Protein AF-A0A1Q3BP60-F1 (afdb_monomer_lite)

Secondary structure (DSSP, 8-state):
----S-B--S--B-SSTT-B--SHHHHHHHHHHHHHHHHHHHHHHHHHHHHHHHHTTS---S----------TTTHHHHHHHHHHHHHHHHHHHHHHHHHHHHHHHHHTT-BHHHHHHHHHHHHHHHHHHT---HHHHHHHHHH-TTHHHHHHHHHHHHHHHHHHHHHHHHHHHHHHHHHHHHT--HHHHHHHHHHHHHHHHHHHTT-SS-TTS-----GGG--

pLDDT: mean 71.27, std 16.87, range [30.36, 92.94]

Organism: Cephalotus follicularis (NCBI:txid3775)

Foldseek 3Di:
DDDLAADADQFADAPDVVQTRPDPVSSVVVLVVLLQLLLVLLQLLLVVVVVVCVVVVVDDDDDDDDDDDPDDPPCVVVVVVVVVVVVVVVVVSVVVSVVSLVSLLSQLSSSHPSSLVSNLNSNLVSQLPSVPPCPVVLVVLCVPPPDPVSVVVVVVVVVVSNVVSVVVSVVLSVLSVLVSQCVVPPPVSVVCSVVVVVVVCCVVVVVDPPPPPPDPPPPVRSND

InterPro domains:
  IPR007274 Ctr copper transporter [PF04145] (4-130)
  IPR007274 Ctr copper transporter [PF04145] (153-204)
  IPR007274 Ctr copper transporter [PTHR12483] (1-136)

Structure (mmCIF, N/CA/C/O backbone):
data_AF-A0A1Q3BP60-F1
#
_entry.id   AF-A0A1Q3BP60-F1
#
loop_
_atom_site.group_PDB
_atom_site.id
_atom_site.type_symbol
_atom_site.label_atom_id
_atom_site.label_alt_id
_atom_site.label_comp_id
_atom_site.label_asym_id
_atom_site.label_entity_id
_atom_site.label_seq_id
_atom_site.pdbx_PDB_ins_code
_atom_site.Cartn_x
_atom_site.Cartn_y
_atom_site.Cartn_z
_atom_site.occupancy
_atom_site.B_iso_or_equiv
_atom_site.auth_seq_id
_atom_site.auth_comp_id
_atom_site.auth_asym_id
_atom_site.auth_atom_id
_atom_site.pdbx_PDB_model_num
ATOM 1 N N . MET A 1 1 ? 13.296 -3.563 -24.146 1.00 42.72 1 MET A N 1
ATOM 2 C CA . MET A 1 1 ? 11.979 -4.222 -24.000 1.00 42.72 1 MET A CA 1
ATOM 3 C C . MET A 1 1 ? 11.607 -4.169 -22.529 1.00 42.72 1 MET A C 1
ATOM 5 O O . MET A 1 1 ? 12.441 -4.544 -21.715 1.00 42.72 1 MET A O 1
ATOM 9 N N . MET A 1 2 ? 10.444 -3.611 -22.179 1.00 55.00 2 MET A N 1
ATOM 10 C CA . MET A 1 2 ? 10.018 -3.504 -20.778 1.00 55.00 2 MET A CA 1
ATOM 11 C C . MET A 1 2 ? 9.568 -4.885 -20.301 1.00 55.00 2 MET A C 1
ATOM 13 O O . MET A 1 2 ? 8.580 -5.422 -20.794 1.00 55.00 2 MET A O 1
ATOM 17 N N . HIS A 1 3 ? 10.332 -5.490 -19.399 1.00 57.03 3 HIS A N 1
ATOM 18 C CA . HIS A 1 3 ? 9.977 -6.764 -18.792 1.00 57.03 3 HIS A CA 1
ATOM 19 C C . HIS A 1 3 ? 8.890 -6.496 -17.740 1.00 57.03 3 HIS A C 1
ATOM 21 O O . HIS A 1 3 ? 9.192 -5.985 -16.667 1.00 57.03 3 HIS A O 1
ATOM 27 N N . MET A 1 4 ? 7.622 -6.776 -18.060 1.00 73.44 4 MET A N 1
ATOM 28 C CA . MET A 1 4 ? 6.476 -6.588 -17.150 1.00 73.44 4 MET A CA 1
ATOM 29 C C . MET A 1 4 ? 6.318 -7.762 -16.177 1.00 73.44 4 MET A C 1
ATOM 31 O O . MET A 1 4 ? 5.227 -8.290 -15.974 1.00 73.44 4 MET A O 1
ATOM 35 N N . THR A 1 5 ? 7.426 -8.225 -15.607 1.00 80.38 5 THR A N 1
ATOM 36 C CA . THR A 1 5 ? 7.395 -9.239 -14.554 1.00 80.38 5 THR A CA 1
ATOM 37 C C . THR A 1 5 ? 8.105 -8.706 -13.332 1.00 80.38 5 THR A C 1
ATOM 39 O O . THR A 1 5 ? 8.992 -7.854 -13.431 1.00 80.38 5 THR A O 1
ATOM 42 N N . PHE A 1 6 ? 7.770 -9.285 -12.184 1.00 82.69 6 PHE A N 1
ATOM 43 C CA . PHE A 1 6 ? 8.528 -9.034 -10.976 1.00 82.69 6 PHE A CA 1
ATOM 44 C C . PHE A 1 6 ? 10.008 -9.323 -11.189 1.00 82.69 6 PHE A C 1
ATOM 46 O O . PHE A 1 6 ? 10.381 -10.375 -11.715 1.00 82.69 6 PHE A O 1
ATOM 53 N N . TYR A 1 7 ? 10.835 -8.381 -10.754 1.00 84.00 7 TYR A N 1
ATOM 54 C CA . TYR A 1 7 ? 12.277 -8.545 -10.708 1.00 84.00 7 TYR A CA 1
ATOM 55 C C . TYR A 1 7 ? 12.797 -8.261 -9.300 1.00 84.00 7 TYR A C 1
ATOM 57 O O . TYR A 1 7 ? 12.245 -7.455 -8.544 1.00 84.00 7 TYR A O 1
ATOM 65 N N . TRP A 1 8 ? 13.885 -8.942 -8.947 1.00 81.19 8 TRP A N 1
ATOM 66 C CA . TRP A 1 8 ? 14.566 -8.802 -7.663 1.00 81.19 8 TRP A CA 1
ATOM 67 C C . TRP A 1 8 ? 15.930 -8.146 -7.902 1.00 81.19 8 TRP A C 1
ATOM 69 O O . TRP A 1 8 ? 16.965 -8.805 -7.924 1.00 81.19 8 TRP A O 1
ATOM 79 N N . SER A 1 9 ? 15.922 -6.834 -8.168 1.00 77.31 9 SER A N 1
ATOM 80 C CA . SER A 1 9 ? 17.145 -6.043 -8.364 1.00 77.31 9 SER A CA 1
ATOM 81 C C . SER A 1 9 ? 17.251 -4.927 -7.335 1.00 77.31 9 SER A C 1
ATOM 83 O O . SER A 1 9 ? 16.249 -4.381 -6.873 1.00 77.31 9 SER A O 1
ATOM 85 N N . ARG A 1 10 ? 18.500 -4.607 -6.991 1.00 69.50 10 ARG A N 1
ATOM 86 C CA . ARG A 1 10 ? 18.881 -3.521 -6.079 1.00 69.50 10 ARG A CA 1
ATOM 87 C C . ARG A 1 10 ? 18.882 -2.170 -6.786 1.00 69.50 10 ARG A C 1
ATOM 89 O O . ARG A 1 10 ? 18.679 -1.155 -6.133 1.00 69.50 10 ARG A O 1
ATOM 96 N N . GLU A 1 11 ? 19.106 -2.178 -8.099 1.00 69.25 11 GLU A N 1
ATOM 97 C CA . GLU A 1 11 ? 19.088 -0.988 -8.942 1.00 69.25 11 GLU A CA 1
ATOM 98 C C . GLU A 1 11 ? 17.643 -0.650 -9.292 1.00 69.25 11 GLU A C 1
ATOM 100 O O . GLU A 1 11 ? 17.027 -1.271 -10.161 1.00 69.25 11 GLU A O 1
ATOM 105 N N . VAL A 1 12 ? 17.085 0.311 -8.559 1.00 64.88 12 VAL A N 1
ATOM 106 C CA . VAL A 1 12 ? 15.729 0.814 -8.770 1.00 64.88 12 VAL A CA 1
ATOM 107 C C . VAL A 1 12 ? 15.796 2.328 -8.862 1.00 64.88 12 VAL A C 1
ATOM 109 O O . VAL A 1 12 ? 16.456 2.980 -8.052 1.00 64.88 12 VAL A O 1
ATOM 112 N N . ASN A 1 13 ? 15.103 2.877 -9.854 1.00 70.88 13 ASN A N 1
ATOM 113 C CA . ASN A 1 13 ? 14.825 4.304 -9.932 1.00 70.88 13 ASN A CA 1
ATOM 114 C C . ASN A 1 13 ? 13.405 4.517 -9.405 1.00 70.88 13 ASN A C 1
ATOM 116 O O . ASN A 1 13 ? 12.438 4.141 -10.067 1.00 70.88 13 ASN A O 1
ATOM 120 N N . LEU A 1 14 ? 13.286 5.055 -8.191 1.00 65.81 14 LEU A N 1
ATOM 121 C CA . LEU A 1 14 ? 12.000 5.268 -7.523 1.00 65.81 14 LEU A CA 1
ATOM 122 C C . LEU A 1 14 ? 11.518 6.703 -7.747 1.00 65.81 14 LEU A C 1
ATOM 124 O O . LEU A 1 14 ? 12.129 7.635 -7.233 1.00 65.81 14 LEU A O 1
ATOM 128 N N . LEU A 1 15 ? 10.394 6.868 -8.459 1.00 63.06 15 LEU A N 1
ATOM 129 C CA . LEU A 1 15 ? 9.621 8.116 -8.658 1.00 63.06 15 LEU A CA 1
ATOM 130 C C . LEU A 1 15 ? 10.329 9.260 -9.414 1.00 63.06 15 LEU A C 1
ATOM 132 O O . LEU A 1 15 ? 9.702 9.922 -10.236 1.00 63.06 15 LEU A O 1
ATOM 136 N N . PHE A 1 16 ? 11.623 9.477 -9.193 1.00 68.06 16 PHE A N 1
ATOM 137 C CA . PHE A 1 16 ? 12.444 10.486 -9.851 1.00 68.06 16 PHE A CA 1
ATOM 138 C C . PHE A 1 16 ? 13.735 9.844 -10.354 1.00 68.06 16 PHE A C 1
ATOM 140 O O . PHE A 1 16 ? 14.338 9.022 -9.667 1.00 68.06 16 PHE A O 1
ATOM 147 N N . SER A 1 17 ? 14.222 10.280 -11.516 1.00 60.81 17 SER A N 1
ATOM 148 C CA . SER A 1 17 ? 15.503 9.821 -12.080 1.00 60.81 17 SER A CA 1
ATOM 149 C C . SER A 1 17 ? 16.711 10.076 -11.163 1.00 60.81 17 SER A C 1
ATOM 151 O O . SER A 1 17 ? 17.749 9.444 -11.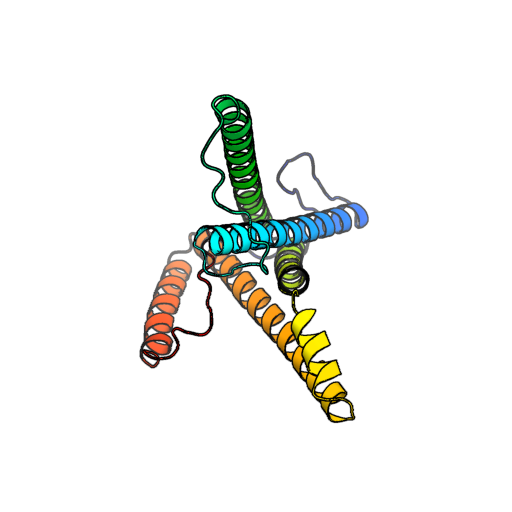329 1.00 60.81 17 SER A O 1
ATOM 153 N N . SER A 1 18 ? 16.570 10.974 -10.180 1.00 57.72 18 SER A N 1
ATOM 154 C CA . SER A 1 18 ? 17.594 11.296 -9.179 1.00 57.72 18 SER A CA 1
ATOM 155 C C . SER A 1 18 ? 17.694 10.260 -8.044 1.00 57.72 18 SER A C 1
ATOM 157 O O . SER A 1 18 ? 18.768 10.057 -7.478 1.00 57.72 18 SER A O 1
ATOM 159 N N . TRP A 1 19 ? 16.609 9.544 -7.727 1.00 65.25 19 TRP A N 1
ATOM 160 C CA . TRP A 1 19 ? 16.596 8.539 -6.659 1.00 65.25 19 TRP A CA 1
ATOM 161 C C . TRP A 1 19 ? 16.985 7.163 -7.217 1.00 65.25 19 TRP A C 1
ATOM 163 O O . TRP A 1 19 ? 16.142 6.283 -7.391 1.00 65.25 19 TRP A O 1
ATOM 173 N N . SER A 1 20 ? 18.280 6.987 -7.504 1.00 64.62 20 SER A N 1
ATOM 174 C CA . SER A 1 20 ? 18.846 5.714 -7.978 1.00 64.62 20 SER A CA 1
ATOM 175 C C . SER A 1 20 ? 19.569 4.967 -6.854 1.00 64.62 20 SER A C 1
ATOM 177 O O . SER A 1 20 ? 20.521 5.476 -6.256 1.00 64.62 20 SER A O 1
ATOM 179 N N . THR A 1 21 ? 19.135 3.743 -6.551 1.00 68.88 21 THR A N 1
ATOM 180 C CA . THR A 1 21 ? 19.772 2.917 -5.517 1.00 68.88 21 THR A CA 1
ATOM 181 C C . THR A 1 21 ? 20.828 2.008 -6.125 1.00 68.88 21 THR A C 1
ATOM 183 O O . THR A 1 21 ? 20.536 0.913 -6.585 1.00 68.88 21 THR A O 1
ATOM 186 N N . LYS A 1 22 ? 22.088 2.445 -6.151 1.00 68.56 22 LYS A N 1
ATOM 187 C CA . LYS A 1 22 ? 23.194 1.620 -6.685 1.00 68.56 22 LYS A CA 1
ATOM 188 C C . LYS A 1 22 ? 23.848 0.731 -5.624 1.00 68.56 22 LYS A C 1
ATOM 190 O O . LYS A 1 22 ? 24.606 -0.177 -5.945 1.00 68.56 22 LYS A O 1
ATOM 195 N N . SER A 1 23 ? 23.562 0.982 -4.346 1.00 78.75 23 SER A N 1
ATOM 196 C CA . SER A 1 23 ? 24.185 0.301 -3.208 1.00 78.75 23 SER A CA 1
ATOM 197 C C . SER A 1 23 ? 23.148 -0.341 -2.281 1.00 78.75 23 SER A C 1
ATOM 199 O O . SER A 1 23 ? 22.034 0.162 -2.128 1.00 78.75 23 SER A O 1
ATOM 201 N N . TRP A 1 24 ? 23.529 -1.431 -1.608 1.00 81.56 24 TRP A N 1
ATOM 202 C CA . TRP A 1 24 ? 22.708 -2.105 -0.591 1.00 81.56 24 TRP A CA 1
ATOM 203 C C . TRP A 1 24 ? 22.063 -1.165 0.447 1.00 81.56 24 TRP A C 1
ATOM 205 O O . TRP A 1 24 ? 20.854 -1.282 0.649 1.00 81.56 24 TRP A O 1
ATOM 215 N N . PRO A 1 25 ? 22.788 -0.216 1.077 1.00 84.69 25 PRO A N 1
ATOM 216 C CA . PRO A 1 25 ? 22.176 0.690 2.048 1.00 84.69 25 PRO A CA 1
ATOM 217 C C . PRO A 1 25 ? 21.178 1.660 1.408 1.00 84.69 25 PRO A C 1
ATOM 219 O O . PRO A 1 25 ? 20.130 1.911 1.992 1.00 84.69 25 PRO A O 1
ATOM 222 N N . SER A 1 26 ? 21.445 2.161 0.196 1.00 82.50 26 SER A N 1
ATOM 223 C CA . SER A 1 26 ? 20.497 3.039 -0.511 1.00 82.50 26 SER A CA 1
ATOM 224 C C . SER A 1 26 ? 19.195 2.313 -0.862 1.00 82.50 26 SER A C 1
ATOM 226 O O . SER A 1 26 ? 18.105 2.870 -0.719 1.00 82.50 26 SER A O 1
ATOM 228 N N . TYR A 1 27 ? 19.303 1.039 -1.249 1.00 84.94 27 TYR A N 1
ATOM 229 C CA . TYR A 1 27 ? 18.156 0.181 -1.511 1.00 84.94 27 TYR A CA 1
ATOM 230 C C . TYR A 1 27 ? 17.360 -0.087 -0.229 1.00 84.94 27 TYR A C 1
ATOM 232 O O . TYR A 1 27 ? 16.155 0.149 -0.203 1.00 84.94 27 TYR A O 1
ATOM 240 N N . ALA A 1 28 ? 18.028 -0.468 0.864 1.00 86.31 28 ALA A N 1
ATOM 241 C CA . ALA A 1 28 ? 17.381 -0.678 2.160 1.00 86.31 28 ALA A CA 1
ATOM 242 C C . ALA A 1 28 ? 16.678 0.588 2.686 1.00 86.31 28 ALA A C 1
ATOM 244 O O . ALA A 1 28 ? 15.555 0.506 3.176 1.00 86.31 28 ALA A O 1
ATOM 245 N N . LEU A 1 29 ? 17.297 1.763 2.530 1.00 86.25 29 LEU A N 1
ATOM 246 C CA . LEU A 1 29 ? 16.708 3.048 2.916 1.00 86.25 29 LEU A CA 1
ATOM 247 C C . LEU A 1 29 ? 15.456 3.366 2.092 1.00 86.25 29 LEU A C 1
ATOM 249 O O . LEU A 1 29 ? 14.480 3.888 2.623 1.00 86.25 29 LEU A O 1
ATOM 253 N N . SER A 1 30 ? 15.452 2.993 0.815 1.00 88.44 30 SER A N 1
ATOM 254 C CA . SER A 1 30 ? 14.293 3.174 -0.061 1.00 88.44 30 SER A CA 1
ATOM 255 C C . SER A 1 30 ? 13.152 2.222 0.293 1.00 88.44 30 SER A C 1
ATOM 257 O O . SER A 1 30 ? 12.003 2.650 0.365 1.00 88.44 30 SER A O 1
ATOM 259 N N . LEU A 1 31 ? 13.460 0.959 0.608 1.00 89.56 31 LEU A N 1
ATOM 260 C CA . LEU A 1 31 ? 12.468 0.017 1.136 1.00 89.56 31 LEU A CA 1
ATOM 261 C C . LEU A 1 31 ? 11.872 0.515 2.455 1.00 89.56 31 LEU A C 1
ATOM 263 O O . LEU A 1 31 ? 10.655 0.476 2.631 1.00 89.56 31 LEU A O 1
ATOM 267 N N . LEU A 1 32 ? 12.711 1.033 3.356 1.00 90.56 32 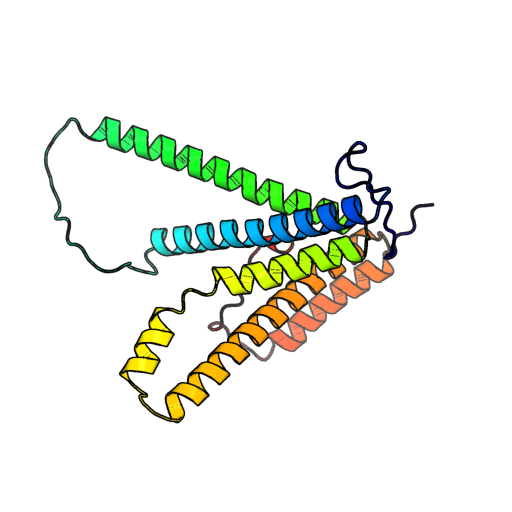LEU A N 1
ATOM 268 C CA . LEU A 1 32 ? 12.263 1.634 4.608 1.00 90.56 32 LEU A CA 1
ATOM 269 C C . LEU A 1 32 ? 11.367 2.853 4.351 1.00 90.56 32 LEU A C 1
ATOM 271 O O . LEU A 1 32 ? 10.331 2.986 4.994 1.00 90.56 32 LEU A O 1
ATOM 275 N N . ALA A 1 33 ? 11.716 3.714 3.394 1.00 89.94 33 ALA A N 1
ATOM 276 C CA . ALA A 1 33 ? 10.895 4.862 3.021 1.00 89.94 33 ALA A CA 1
ATOM 277 C C . ALA A 1 33 ? 9.521 4.433 2.475 1.00 89.94 33 ALA A C 1
ATOM 279 O O . ALA A 1 33 ? 8.508 4.975 2.909 1.00 89.94 33 ALA A O 1
ATOM 280 N N . CYS A 1 34 ? 9.457 3.427 1.594 1.00 89.94 34 CYS A N 1
ATOM 281 C CA . CYS A 1 34 ? 8.191 2.872 1.093 1.00 89.94 34 CYS A CA 1
ATOM 282 C C . CYS A 1 34 ? 7.351 2.230 2.209 1.00 89.94 34 CYS A C 1
ATOM 284 O O . CYS A 1 34 ? 6.132 2.413 2.261 1.00 89.94 34 CYS A O 1
ATOM 286 N N . PHE A 1 35 ? 7.997 1.512 3.128 1.00 92.94 35 PHE A N 1
ATOM 287 C CA . PHE A 1 35 ? 7.353 0.928 4.303 1.00 92.94 35 PHE A CA 1
ATOM 288 C C . PHE A 1 35 ? 6.773 2.008 5.233 1.00 92.94 35 PHE A C 1
ATOM 290 O O . PHE A 1 35 ? 5.624 1.922 5.660 1.00 92.94 35 PHE A O 1
ATOM 297 N N . LEU A 1 36 ? 7.536 3.067 5.517 1.00 90.81 36 LEU A N 1
ATOM 298 C CA . LEU A 1 36 ? 7.077 4.181 6.349 1.00 90.81 36 LEU A CA 1
ATOM 299 C C . LEU A 1 36 ? 5.967 4.983 5.664 1.00 90.81 36 LEU A C 1
ATOM 301 O O . LEU A 1 36 ? 4.994 5.346 6.317 1.00 90.81 36 LEU A O 1
ATOM 305 N N . ALA A 1 37 ? 6.078 5.224 4.355 1.00 88.50 37 ALA A N 1
ATOM 306 C CA . ALA A 1 37 ? 5.056 5.905 3.566 1.00 88.50 37 ALA A CA 1
ATOM 307 C C . ALA A 1 37 ? 3.726 5.135 3.578 1.00 88.50 37 ALA A C 1
ATOM 309 O O . ALA A 1 37 ? 2.674 5.728 3.791 1.00 88.50 37 ALA A O 1
ATOM 310 N N . SER A 1 38 ? 3.762 3.812 3.421 1.00 89.44 38 SER A N 1
ATOM 311 C CA . SER A 1 38 ? 2.558 2.972 3.497 1.00 89.44 38 SER A CA 1
ATOM 312 C C . SER A 1 38 ? 1.972 2.888 4.911 1.00 89.44 38 SER A C 1
ATOM 314 O O . SER A 1 38 ? 0.757 2.997 5.076 1.00 89.44 38 SER A O 1
ATOM 316 N N . ALA A 1 39 ? 2.801 2.799 5.952 1.00 88.38 39 ALA A N 1
ATOM 317 C CA . ALA A 1 39 ? 2.318 2.873 7.332 1.00 88.38 39 ALA A CA 1
ATOM 318 C C . ALA A 1 39 ? 1.683 4.244 7.649 1.00 88.38 39 ALA A C 1
ATOM 320 O O . ALA A 1 39 ? 0.617 4.317 8.263 1.00 88.38 39 ALA A O 1
ATOM 321 N N . MET A 1 40 ? 2.306 5.336 7.191 1.00 87.06 40 MET A N 1
ATOM 322 C CA . MET A 1 40 ? 1.797 6.704 7.342 1.00 87.06 40 MET A CA 1
ATOM 323 C C . MET A 1 40 ? 0.490 6.922 6.571 1.00 87.06 40 MET A C 1
ATOM 325 O O . MET A 1 40 ? -0.406 7.604 7.067 1.00 87.06 40 MET A O 1
ATOM 329 N N . TYR A 1 41 ? 0.350 6.319 5.392 1.00 87.06 41 TYR A N 1
ATOM 330 C CA . TYR A 1 41 ? -0.902 6.318 4.643 1.00 87.06 41 TYR A CA 1
ATOM 331 C C . TYR A 1 41 ? -2.042 5.718 5.476 1.00 87.06 41 TYR A C 1
ATOM 333 O O . TYR A 1 41 ? -3.077 6.357 5.674 1.00 87.06 41 TYR A O 1
ATOM 341 N N . GLN A 1 42 ? -1.817 4.547 6.081 1.00 82.56 42 GLN A N 1
ATOM 342 C CA . GLN A 1 42 ? -2.821 3.904 6.929 1.00 82.56 42 GLN A CA 1
ATOM 343 C C . GLN A 1 42 ? -3.143 4.725 8.190 1.00 82.56 42 GLN A C 1
ATOM 345 O O . GLN A 1 42 ? -4.296 4.767 8.625 1.00 82.56 42 GLN A O 1
ATOM 350 N N . TYR A 1 43 ? -2.148 5.413 8.763 1.00 83.06 43 TYR A N 1
ATOM 351 C CA . TYR A 1 43 ? -2.347 6.335 9.885 1.00 83.06 43 TYR A CA 1
ATOM 352 C C . TYR A 1 43 ? -3.309 7.474 9.534 1.00 83.06 43 TYR A C 1
ATOM 354 O O . TYR A 1 43 ? -4.258 7.757 10.272 1.00 83.06 43 TYR A O 1
ATOM 362 N N . MET A 1 44 ? -3.065 8.134 8.400 1.00 79.12 44 MET A N 1
ATOM 363 C CA . MET A 1 44 ? -3.886 9.251 7.941 1.00 79.12 44 MET A CA 1
ATOM 364 C C . MET A 1 44 ? -5.304 8.802 7.591 1.00 79.12 44 MET A C 1
ATOM 366 O O . MET A 1 44 ? -6.264 9.499 7.933 1.00 79.12 44 MET A O 1
ATOM 370 N N . GLU A 1 45 ? -5.448 7.629 6.976 1.00 76.25 45 GLU A N 1
ATOM 371 C CA . GLU A 1 45 ? -6.754 7.050 6.671 1.00 76.25 45 GLU A CA 1
ATOM 372 C C . GLU A 1 45 ? -7.534 6.719 7.952 1.00 76.25 45 GLU A C 1
ATOM 374 O O . GLU A 1 45 ? -8.695 7.107 8.078 1.00 76.25 45 GLU A O 1
ATOM 379 N N . ASN A 1 46 ? -6.885 6.130 8.965 1.00 75.50 46 ASN A N 1
ATOM 380 C CA . ASN A 1 46 ? -7.524 5.863 10.257 1.00 75.50 46 ASN A CA 1
ATOM 381 C C . ASN A 1 46 ? -8.047 7.156 10.901 1.00 75.50 46 ASN A C 1
ATOM 383 O O . ASN A 1 46 ? -9.189 7.219 11.348 1.00 75.50 46 ASN A O 1
ATOM 387 N N . ARG A 1 47 ? -7.257 8.239 10.871 1.00 69.25 47 ARG A N 1
ATOM 388 C CA . ARG A 1 47 ? -7.696 9.548 11.382 1.00 69.25 47 ARG A CA 1
ATOM 389 C C . ARG A 1 47 ? -8.898 10.093 10.619 1.00 69.25 47 ARG A C 1
ATOM 391 O O . ARG A 1 47 ? -9.783 10.668 11.244 1.00 69.25 47 ARG A O 1
ATOM 398 N N . ARG A 1 48 ? 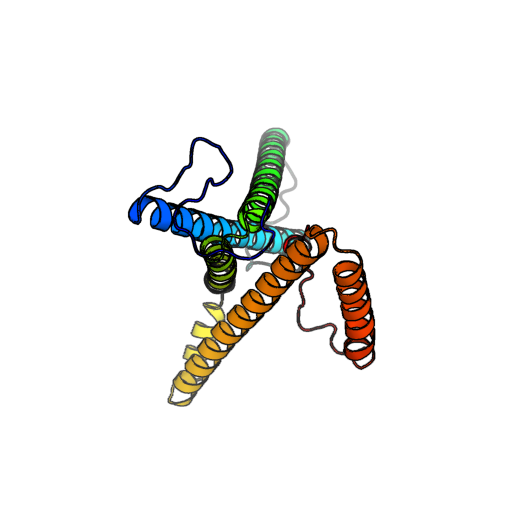-8.971 9.911 9.299 1.00 70.81 48 ARG A N 1
ATOM 399 C CA . ARG A 1 48 ? -10.141 10.329 8.510 1.00 70.81 48 ARG A CA 1
ATOM 400 C C . ARG A 1 48 ? -11.380 9.523 8.835 1.00 70.81 48 ARG A C 1
ATOM 402 O O . ARG A 1 48 ? -12.446 10.117 8.957 1.00 70.81 48 ARG A O 1
ATOM 409 N N . ILE A 1 49 ? -11.244 8.207 8.965 1.00 67.12 49 ILE A N 1
ATOM 410 C CA . ILE A 1 49 ? -12.353 7.320 9.315 1.00 67.12 49 ILE A CA 1
ATOM 411 C C . ILE A 1 49 ? -12.877 7.704 10.698 1.00 67.12 49 ILE A C 1
ATOM 413 O O . ILE A 1 49 ? -14.068 7.967 10.838 1.00 67.12 49 ILE A O 1
ATOM 417 N N . THR A 1 50 ? -11.996 7.870 11.686 1.00 66.38 50 THR A N 1
ATOM 418 C CA . THR A 1 50 ? -12.379 8.308 13.035 1.00 66.38 50 THR A CA 1
ATOM 419 C C . THR A 1 50 ? -13.029 9.690 13.023 1.00 66.38 50 THR A C 1
ATOM 421 O O . THR A 1 50 ? -14.071 9.876 13.642 1.00 66.38 50 THR A O 1
ATOM 424 N N . LEU A 1 51 ? -12.485 10.659 12.279 1.00 65.25 51 LEU A N 1
ATOM 425 C CA . LEU A 1 51 ? -13.088 11.991 12.162 1.00 65.25 51 LEU A CA 1
ATOM 426 C C . LEU A 1 51 ? -14.458 11.952 11.482 1.00 65.25 51 LEU A C 1
ATOM 428 O O . LEU A 1 51 ? -15.362 12.655 11.923 1.00 65.25 51 LEU A O 1
ATOM 432 N N . LYS A 1 52 ? -14.634 11.129 10.441 1.00 65.50 52 LYS A N 1
ATOM 433 C CA . LYS A 1 52 ? -15.933 10.931 9.792 1.00 65.50 52 LYS A CA 1
ATOM 434 C C . LYS A 1 52 ? -16.926 10.296 10.755 1.00 65.50 52 LYS A C 1
ATOM 436 O O . LYS A 1 52 ? -18.002 10.848 10.893 1.00 65.50 52 LYS A O 1
ATOM 441 N N . LEU A 1 53 ? -16.555 9.226 11.459 1.00 59.88 53 LEU A N 1
ATOM 442 C CA . LEU A 1 53 ? -17.412 8.539 12.436 1.00 59.88 53 LEU A CA 1
ATOM 443 C C . LEU A 1 53 ? -17.824 9.444 13.608 1.00 59.88 53 LEU A C 1
ATOM 445 O O . LEU A 1 53 ? -18.971 9.390 14.053 1.00 59.88 53 LEU A O 1
ATOM 449 N N . VAL A 1 54 ? -16.913 10.297 14.086 1.00 63.19 54 VAL A N 1
ATOM 450 C CA . VAL A 1 54 ? -17.203 11.314 15.109 1.00 63.19 54 VAL A CA 1
ATOM 451 C C . VAL A 1 54 ? -18.102 12.418 14.539 1.00 63.19 54 VAL A C 1
ATOM 453 O O . VAL A 1 54 ? -19.039 12.846 15.206 1.00 63.19 54 VAL A O 1
ATOM 456 N N . ALA A 1 55 ? -17.880 12.845 13.292 1.00 59.62 55 ALA A N 1
ATOM 457 C CA . ALA A 1 55 ? -18.688 13.872 12.632 1.00 59.62 55 ALA A CA 1
ATOM 458 C C . ALA A 1 55 ? -20.109 13.401 12.266 1.00 59.62 55 ALA A C 1
ATOM 460 O O . ALA A 1 55 ? -21.038 14.200 12.348 1.00 59.62 55 ALA A O 1
ATOM 461 N N . THR A 1 56 ? -20.310 12.128 11.901 1.00 56.75 56 THR A N 1
ATOM 462 C CA . THR A 1 56 ? -21.646 11.519 11.740 1.00 56.75 56 THR A CA 1
ATOM 463 C C . THR A 1 56 ? -22.273 11.072 13.064 1.00 56.75 56 THR A C 1
ATOM 465 O O . THR A 1 56 ? -23.379 10.540 13.058 1.00 56.75 56 THR A O 1
ATOM 468 N N . GLY A 1 57 ? -21.615 11.310 14.207 1.00 49.69 57 GLY A N 1
ATOM 469 C CA . GLY A 1 57 ? -22.180 11.063 15.537 1.00 49.69 57 GLY A CA 1
ATOM 470 C C . GLY A 1 57 ? -22.292 9.587 15.935 1.00 49.69 57 GLY A C 1
ATOM 471 O O . GLY A 1 57 ? -23.000 9.275 16.890 1.00 49.69 57 GLY A O 1
ATOM 472 N N . ALA A 1 58 ? -21.601 8.676 15.239 1.00 52.59 58 ALA A N 1
ATOM 473 C CA . ALA A 1 58 ? -21.664 7.235 15.505 1.00 52.59 58 ALA A CA 1
ATOM 474 C C . ALA A 1 58 ? -20.868 6.809 16.756 1.00 52.59 58 ALA A C 1
ATOM 476 O O . ALA A 1 58 ? -21.122 5.743 17.311 1.00 52.59 58 ALA A O 1
ATOM 477 N N . VAL A 1 59 ? -19.935 7.642 17.233 1.00 42.19 59 VAL A N 1
ATOM 478 C CA . VAL A 1 59 ? -19.207 7.447 18.497 1.00 42.19 59 VAL A CA 1
ATOM 479 C C . VAL A 1 59 ? -19.168 8.774 19.252 1.00 42.19 59 VAL A C 1
ATOM 481 O O . VAL A 1 59 ? -18.524 9.726 18.812 1.00 42.19 59 VAL A O 1
ATOM 484 N N . LYS A 1 60 ? -19.855 8.839 20.398 1.00 38.12 60 LYS A N 1
ATOM 485 C CA . LYS A 1 60 ? -19.669 9.903 21.392 1.00 38.12 60 LYS A CA 1
ATOM 486 C C . LYS A 1 60 ? -18.401 9.579 22.193 1.00 38.12 60 LYS A C 1
ATOM 488 O O . LYS A 1 60 ? -18.433 8.597 22.934 1.00 38.12 60 LYS A O 1
ATOM 493 N N . PRO A 1 61 ? -17.302 10.348 22.101 1.00 38.56 61 PRO A N 1
ATOM 494 C CA . PRO A 1 61 ? -16.305 10.298 23.159 1.00 38.56 61 PRO A CA 1
ATOM 495 C C . PRO A 1 61 ? -16.966 10.838 24.437 1.00 38.56 61 PRO A C 1
ATOM 497 O O . PRO A 1 61 ? -17.810 11.733 24.366 1.00 38.56 61 PRO A O 1
ATOM 500 N N . GLY A 1 62 ? -16.645 10.229 25.577 1.00 42.06 62 GLY A N 1
ATOM 501 C CA . GLY A 1 62 ? -17.261 10.479 26.881 1.00 42.06 62 GLY A CA 1
ATOM 502 C C . GLY A 1 62 ? -17.532 11.953 27.209 1.00 42.06 62 GLY A C 1
ATOM 503 O O . GLY A 1 62 ? -16.789 12.858 26.838 1.00 42.06 62 GLY A O 1
ATOM 504 N N . GLN A 1 63 ? -18.647 12.147 27.910 1.00 38.53 63 GLN A N 1
ATOM 505 C CA . GLN A 1 63 ? -19.277 13.406 28.295 1.00 38.53 63 GLN A CA 1
ATOM 506 C C . GLN A 1 63 ? -18.318 14.450 28.893 1.00 38.53 63 GLN A C 1
ATOM 508 O O . GLN A 1 63 ? -17.625 14.185 29.870 1.00 38.53 63 GLN A O 1
ATOM 513 N N . ALA A 1 64 ? -18.458 15.691 28.432 1.00 31.30 64 ALA A N 1
ATOM 514 C CA . ALA A 1 64 ? -18.619 16.823 29.338 1.00 31.30 64 ALA A CA 1
ATOM 515 C C . ALA A 1 64 ? -19.827 17.645 28.848 1.00 31.30 64 ALA A C 1
ATOM 517 O O . ALA A 1 64 ? -19.925 17.901 27.643 1.00 31.30 64 ALA A O 1
ATOM 518 N N . PRO A 1 65 ? -20.776 18.010 29.728 1.00 42.56 65 PRO A N 1
ATOM 519 C CA . PRO A 1 65 ? -21.877 18.882 29.366 1.00 42.56 65 PRO A CA 1
ATOM 520 C C . PRO A 1 65 ? -21.292 20.283 29.202 1.00 42.56 65 PRO A C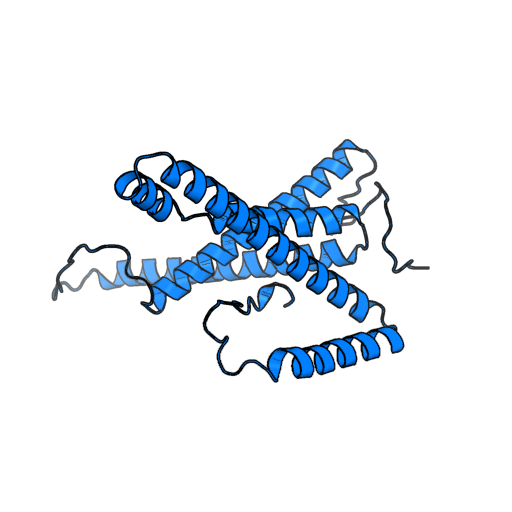 1
ATOM 522 O O . PRO A 1 65 ? -20.792 20.865 30.159 1.00 42.56 65 PRO A O 1
ATOM 525 N N . MET A 1 66 ? -21.304 20.813 27.986 1.00 35.81 66 MET A N 1
ATOM 526 C CA . MET A 1 66 ? -21.190 22.255 27.814 1.00 35.81 66 MET A CA 1
ATOM 527 C C . MET A 1 66 ? -22.557 22.703 27.357 1.00 35.81 66 MET A C 1
ATOM 529 O O . MET A 1 66 ? -22.962 22.452 26.222 1.00 35.81 66 MET A O 1
ATOM 533 N N . GLU A 1 67 ? -23.282 23.237 28.325 1.00 34.22 67 GLU A N 1
ATOM 534 C CA . GLU A 1 67 ? -24.563 23.878 28.151 1.00 34.22 67 GLU A CA 1
ATOM 535 C C . GLU A 1 67 ? -24.553 24.828 26.955 1.00 34.22 67 GLU A C 1
ATOM 537 O O . GLU A 1 67 ? -23.575 25.510 26.636 1.00 34.22 67 GLU A O 1
ATOM 542 N N . GLU A 1 68 ? -25.708 24.862 26.318 1.00 55.31 68 GLU A N 1
ATOM 543 C CA . GLU A 1 68 ? -26.197 25.942 25.490 1.00 55.31 68 GLU A CA 1
ATOM 544 C C . GLU A 1 68 ? -25.909 27.308 26.146 1.00 55.31 68 GLU A C 1
ATOM 546 O O . GLU A 1 68 ? -26.628 27.763 27.027 1.00 55.31 68 GLU A O 1
ATOM 551 N N . SER A 1 69 ? -24.839 27.983 25.719 1.00 30.36 69 SER A N 1
ATOM 552 C CA . SER A 1 69 ? -24.624 29.407 25.991 1.00 30.36 69 SER A CA 1
ATOM 553 C C . SER A 1 69 ? -25.122 30.226 24.809 1.00 30.36 69 SER A C 1
ATOM 555 O O . SER A 1 69 ? -24.379 30.648 23.923 1.00 30.36 69 SER A O 1
ATOM 557 N N . LEU A 1 70 ? -26.438 30.435 24.806 1.00 53.44 70 LEU A N 1
ATOM 558 C CA . LEU A 1 70 ? -27.077 31.587 24.180 1.00 53.44 70 LEU A CA 1
ATOM 559 C C . LEU A 1 70 ? -26.558 32.865 24.858 1.00 53.44 70 LEU A C 1
ATOM 561 O O . LEU A 1 70 ? -26.995 33.171 25.961 1.00 53.44 70 LEU A O 1
ATOM 565 N N . LEU A 1 71 ? -25.651 33.596 24.196 1.00 46.97 71 LEU A N 1
ATOM 566 C CA . LEU A 1 71 ? -25.516 35.070 24.150 1.00 46.97 71 LEU A CA 1
ATOM 567 C C . LEU A 1 71 ? -24.053 35.492 23.978 1.00 46.97 71 LEU A C 1
ATOM 569 O O . LEU A 1 71 ? -23.220 35.244 24.840 1.00 46.97 71 LEU A O 1
ATOM 573 N N . GLY A 1 72 ? -23.768 36.271 22.931 1.00 39.03 72 GLY A N 1
ATOM 574 C CA . GLY A 1 72 ? -22.566 37.108 22.927 1.00 39.03 72 GLY A CA 1
ATOM 575 C C . GLY A 1 72 ? -21.990 37.374 21.550 1.00 39.03 72 GLY A C 1
ATOM 576 O O . GLY A 1 72 ? -21.011 36.759 21.135 1.00 39.03 72 GLY A O 1
ATOM 577 N N . GLY A 1 73 ? -22.579 38.326 20.827 1.00 52.44 73 GLY A N 1
ATOM 578 C CA . GLY A 1 73 ? -22.063 38.813 19.551 1.00 52.44 73 GLY A CA 1
ATOM 579 C C . GLY A 1 73 ? -20.641 39.374 19.673 1.00 52.44 73 GLY A C 1
ATOM 580 O O . GLY A 1 73 ? -20.458 40.553 19.949 1.00 52.44 73 GLY A O 1
ATOM 581 N N . LYS A 1 74 ? -19.640 38.513 19.459 1.00 44.94 74 LYS A N 1
ATOM 582 C CA . LYS A 1 74 ? -18.253 38.818 19.041 1.00 44.94 74 LYS A CA 1
ATOM 583 C C . LYS A 1 74 ? -17.413 37.558 18.782 1.00 44.94 74 LYS A C 1
ATOM 585 O O . LYS A 1 74 ? -16.359 37.650 18.159 1.00 44.94 74 LYS A O 1
ATOM 590 N N . GLU A 1 75 ? -17.907 36.377 19.152 1.00 45.56 75 GLU A N 1
ATOM 591 C CA . GLU A 1 75 ? -17.213 35.089 18.972 1.00 45.56 75 GLU A CA 1
ATOM 592 C C . GLU A 1 75 ? -17.338 34.491 17.559 1.00 45.56 75 GLU A C 1
ATOM 594 O O . GLU A 1 75 ? -16.542 33.643 17.149 1.00 45.56 75 GLU A O 1
ATOM 599 N N . GLY A 1 76 ? -18.287 34.986 16.756 1.00 49.62 76 GLY A N 1
ATOM 600 C CA . GLY A 1 76 ? -18.549 34.483 15.405 1.00 49.62 76 GLY A CA 1
ATOM 601 C C . GLY A 1 76 ? -17.379 34.639 14.424 1.00 49.62 76 GLY A C 1
ATOM 602 O O . GLY A 1 76 ? -17.301 33.889 13.454 1.00 49.62 76 GLY A O 1
ATOM 603 N N . VAL A 1 77 ? -16.443 35.566 14.669 1.00 52.75 77 VAL A N 1
ATOM 604 C CA . VAL A 1 77 ? -15.258 35.765 13.812 1.00 52.75 77 VAL A CA 1
ATOM 605 C C . VAL A 1 77 ? -14.143 34.778 14.160 1.00 52.75 77 VAL A C 1
ATOM 607 O O . VAL A 1 77 ? -13.520 34.225 13.255 1.00 52.75 77 VAL A O 1
ATOM 610 N N . VAL A 1 78 ? -13.918 34.502 15.450 1.00 54.25 78 VAL A N 1
ATOM 611 C CA . VAL A 1 78 ? -12.914 33.521 15.899 1.00 54.25 78 VAL A CA 1
ATOM 612 C C . VAL A 1 78 ? -13.365 32.109 15.526 1.00 54.25 78 VAL A C 1
ATOM 614 O O . VAL A 1 78 ? -12.587 31.368 14.927 1.00 54.25 78 VAL A O 1
ATOM 617 N N . MET A 1 79 ? -14.646 31.788 15.743 1.00 51.84 79 MET A N 1
ATOM 618 C CA . MET A 1 79 ? -15.248 30.512 15.344 1.00 51.84 79 MET A CA 1
ATOM 619 C C . MET A 1 79 ? -15.239 30.325 13.814 1.00 51.84 79 MET A C 1
ATOM 621 O O . MET A 1 79 ? -14.855 29.258 13.340 1.00 51.84 79 MET A O 1
ATOM 625 N N . LYS A 1 80 ? -15.557 31.365 13.014 1.00 53.12 80 LYS A N 1
ATOM 626 C CA . LYS A 1 80 ? -15.429 31.314 11.539 1.00 53.12 80 LYS A CA 1
ATOM 627 C C . LYS A 1 80 ? -13.982 31.145 11.078 1.00 53.12 80 LYS A C 1
ATOM 629 O O . LYS A 1 80 ? -13.740 30.374 10.156 1.00 53.12 80 LYS A O 1
ATOM 634 N N . LYS A 1 81 ? -13.018 31.836 11.698 1.00 54.69 81 LYS A N 1
ATOM 635 C CA . LYS A 1 81 ? -11.590 31.727 11.353 1.00 54.69 81 LYS A CA 1
ATOM 636 C C . LYS A 1 81 ? -11.054 30.326 11.651 1.00 54.69 81 LYS A C 1
ATOM 638 O O . LYS A 1 81 ? -10.346 29.766 10.819 1.00 54.69 81 LYS A O 1
ATOM 643 N N . TRP A 1 82 ? -11.435 29.741 12.786 1.00 59.69 82 TRP A N 1
ATOM 644 C CA . TRP A 1 82 ? -11.081 28.367 13.147 1.00 59.69 82 TRP A CA 1
ATOM 645 C C . TRP A 1 82 ? -11.757 27.344 12.228 1.00 59.69 82 TRP A C 1
ATOM 647 O O . TRP A 1 82 ? -11.106 26.403 11.785 1.00 59.69 82 TRP A O 1
ATOM 657 N N . TRP A 1 83 ? -13.015 27.578 11.841 1.00 60.06 83 TRP A N 1
ATOM 658 C CA . TRP A 1 83 ? -13.703 26.786 10.817 1.00 60.06 83 TRP A CA 1
ATOM 659 C C . TRP A 1 83 ? -13.010 26.857 9.453 1.00 60.06 83 TRP A C 1
ATOM 661 O O . TRP A 1 83 ? -12.880 25.830 8.791 1.00 60.06 83 TRP A O 1
ATOM 671 N N . SER A 1 84 ? -12.517 28.025 9.037 1.00 63.84 84 SER A N 1
ATOM 672 C CA . SER A 1 84 ? -11.756 28.178 7.791 1.00 63.84 84 SER A CA 1
ATOM 673 C C . SER A 1 84 ? -10.389 27.492 7.859 1.00 63.84 84 SER A C 1
ATOM 675 O O . SER A 1 84 ? -10.013 26.801 6.916 1.00 63.84 84 SER A O 1
ATOM 677 N N . ILE A 1 85 ? -9.665 27.605 8.978 1.00 69.88 85 ILE A N 1
ATOM 678 C CA . ILE A 1 85 ? -8.379 26.914 9.176 1.00 69.88 85 ILE A CA 1
ATOM 679 C C . ILE A 1 85 ? -8.585 25.396 9.233 1.00 69.88 85 ILE A C 1
ATOM 681 O O . ILE A 1 85 ? -7.841 24.666 8.589 1.00 69.88 85 ILE A O 1
ATOM 685 N N . ALA A 1 86 ? -9.620 24.909 9.922 1.00 70.25 86 ALA A N 1
ATOM 686 C CA . ALA A 1 86 ? -9.958 23.488 9.973 1.00 70.25 86 ALA A CA 1
ATOM 687 C C . ALA A 1 86 ? -10.390 22.943 8.601 1.00 70.25 86 ALA A C 1
ATOM 689 O O . ALA A 1 86 ? -10.010 21.833 8.233 1.00 70.25 86 ALA A O 1
ATOM 690 N N . LYS A 1 87 ? -11.128 23.731 7.805 1.00 78.00 87 LYS A N 1
ATOM 691 C CA . LYS A 1 87 ? -11.497 23.394 6.418 1.00 78.00 87 LYS A CA 1
ATOM 692 C C . LYS A 1 87 ? -10.265 23.296 5.515 1.00 78.00 87 LYS A C 1
ATOM 694 O O . LYS A 1 87 ? -10.143 22.328 4.769 1.00 78.00 87 LYS A O 1
ATOM 699 N N . ILE A 1 88 ? -9.339 24.250 5.616 1.00 81.75 88 ILE A N 1
ATOM 700 C CA . ILE A 1 88 ? -8.086 24.242 4.847 1.00 81.75 88 ILE A CA 1
ATOM 701 C C . ILE A 1 88 ? -7.184 23.090 5.301 1.00 81.75 88 ILE A C 1
ATOM 703 O O . ILE A 1 88 ? -6.694 22.341 4.464 1.00 81.75 88 ILE A O 1
ATOM 707 N N . ALA A 1 89 ? -7.011 22.883 6.607 1.00 81.00 89 ALA A N 1
ATOM 708 C CA . ALA A 1 89 ? -6.233 21.769 7.146 1.00 81.00 89 ALA A CA 1
ATOM 709 C C . ALA A 1 89 ? -6.824 20.413 6.731 1.00 81.00 89 ALA A C 1
ATOM 711 O O . ALA A 1 89 ? -6.081 19.516 6.345 1.00 81.00 89 ALA A O 1
ATOM 712 N N . GLY A 1 90 ? -8.154 20.284 6.729 1.00 76.38 90 GLY A N 1
ATOM 713 C CA . GLY A 1 90 ? -8.858 19.112 6.214 1.00 76.38 90 GLY A CA 1
ATOM 714 C C . GLY A 1 90 ? -8.617 18.884 4.720 1.00 76.38 90 GLY A C 1
ATOM 715 O O . GLY A 1 90 ? -8.385 17.748 4.320 1.00 76.38 90 GLY A O 1
ATOM 716 N N . ALA A 1 91 ? -8.595 19.942 3.904 1.00 80.25 91 ALA A N 1
ATOM 717 C CA . ALA A 1 91 ? -8.286 19.857 2.474 1.00 80.25 91 ALA A CA 1
ATOM 718 C C . ALA A 1 91 ? -6.807 19.522 2.201 1.00 80.25 91 ALA A C 1
ATOM 720 O O . ALA A 1 91 ? -6.508 18.722 1.318 1.00 80.25 91 ALA A O 1
ATOM 721 N N . VAL A 1 92 ? -5.873 20.070 2.983 1.00 85.50 92 VAL A N 1
ATOM 722 C CA . VAL A 1 92 ? -4.442 19.741 2.883 1.00 85.50 92 VAL A CA 1
ATOM 723 C C . VAL A 1 92 ? -4.198 18.299 3.313 1.00 85.50 92 VAL A C 1
ATOM 725 O O . VAL A 1 92 ? -3.569 17.542 2.579 1.00 85.50 92 VAL A O 1
ATOM 728 N N . MET A 1 93 ? -4.762 17.872 4.447 1.00 78.56 93 MET A N 1
ATOM 729 C CA . MET A 1 93 ? -4.750 16.459 4.827 1.00 78.56 93 MET A CA 1
ATOM 730 C C . MET A 1 93 ? -5.407 15.606 3.746 1.00 78.56 93 MET A C 1
ATOM 732 O O . MET A 1 93 ? -4.903 14.510 3.497 1.00 78.56 93 MET A O 1
ATOM 736 N N . PHE A 1 94 ? -6.485 16.100 3.105 1.00 82.06 94 PHE A N 1
ATOM 737 C CA . PHE A 1 94 ? -7.148 15.453 1.971 1.00 82.06 94 PHE A CA 1
ATOM 738 C C . PHE A 1 94 ? -6.151 15.147 0.841 1.00 82.06 94 PHE A C 1
ATOM 740 O O . PHE A 1 94 ? -5.964 13.985 0.470 1.00 82.06 94 PHE A O 1
ATOM 747 N N . GLY A 1 95 ? -5.470 16.197 0.379 1.00 83.44 95 GLY A N 1
ATOM 748 C CA . GLY A 1 95 ? -4.483 16.152 -0.695 1.00 83.44 95 GLY A CA 1
ATOM 749 C C . GLY A 1 95 ? -3.233 15.331 -0.371 1.00 83.44 95 GLY A C 1
ATOM 750 O O . GLY A 1 95 ? -2.733 14.623 -1.236 1.00 83.44 95 GLY A O 1
ATOM 751 N N . VAL A 1 96 ? -2.736 15.366 0.871 1.00 85.31 96 VAL A N 1
ATOM 752 C CA . VAL A 1 96 ? -1.536 14.597 1.252 1.00 85.31 96 VAL A CA 1
ATOM 753 C C . VAL A 1 96 ? -1.795 13.089 1.193 1.00 85.31 96 VAL A C 1
ATOM 755 O O . VAL A 1 96 ? -0.977 12.366 0.639 1.00 85.31 96 VAL A O 1
ATOM 758 N N . ASN A 1 97 ? -2.933 12.597 1.693 1.00 84.62 97 ASN A N 1
ATOM 759 C CA . ASN A 1 97 ? -3.242 11.157 1.617 1.00 84.62 97 ASN A CA 1
ATOM 760 C C . ASN A 1 97 ? -3.483 10.697 0.178 1.00 84.62 97 ASN A C 1
ATOM 762 O O . ASN A 1 97 ? -3.069 9.600 -0.174 1.00 84.62 97 ASN A O 1
ATOM 766 N N . SER A 1 98 ? -4.180 11.504 -0.638 1.00 82.88 98 SER A N 1
ATOM 767 C CA . SER A 1 98 ? -4.416 11.141 -2.037 1.00 82.88 98 SER A CA 1
ATOM 768 C C . SER A 1 98 ? -3.096 11.125 -2.799 1.00 82.88 98 SER A C 1
ATOM 770 O O . SER A 1 98 ? -2.808 10.156 -3.492 1.00 82.88 98 SER A O 1
ATOM 772 N N . GLY A 1 99 ? -2.240 12.128 -2.585 1.00 84.88 99 GLY A N 1
ATOM 773 C CA . GLY A 1 99 ? -0.878 12.145 -3.113 1.00 84.88 99 GLY A CA 1
ATOM 774 C C . GLY A 1 99 ? -0.075 10.914 -2.691 1.00 84.88 99 GLY A C 1
ATOM 775 O O . GLY A 1 99 ? 0.534 10.268 -3.535 1.00 84.88 99 GLY A O 1
ATOM 776 N N . LEU A 1 100 ? -0.118 10.539 -1.411 1.00 85.94 100 LEU A N 1
ATOM 777 C CA . LEU A 1 100 ? 0.597 9.373 -0.891 1.00 85.94 100 LEU A CA 1
ATOM 778 C C . LEU A 1 100 ? 0.087 8.055 -1.499 1.00 85.94 100 LEU A C 1
ATOM 780 O O . LEU A 1 100 ? 0.900 7.206 -1.849 1.00 85.94 100 LEU A O 1
ATOM 784 N N . GLY A 1 101 ? -1.227 7.916 -1.705 1.00 85.69 101 GLY A N 1
ATOM 785 C CA . GLY A 1 101 ? -1.822 6.775 -2.412 1.00 85.69 101 GLY A CA 1
ATOM 786 C C . GLY A 1 101 ? -1.318 6.649 -3.853 1.00 85.69 101 GLY A C 1
ATOM 787 O O . GLY A 1 101 ? -0.835 5.588 -4.247 1.00 85.69 101 GLY A O 1
ATOM 788 N N . TYR A 1 102 ? -1.313 7.749 -4.613 1.00 85.56 102 TYR A N 1
ATOM 789 C CA . TYR A 1 102 ? -0.768 7.751 -5.975 1.00 85.56 102 TYR A CA 1
ATOM 790 C C . TYR A 1 102 ? 0.743 7.483 -6.011 1.00 85.56 102 TYR A C 1
ATOM 792 O O . TYR A 1 102 ? 1.218 6.776 -6.898 1.00 85.56 102 TYR A O 1
ATOM 800 N N . LEU A 1 103 ? 1.513 7.988 -5.040 1.00 85.94 103 LEU A N 1
ATOM 801 C CA . LEU A 1 103 ? 2.944 7.682 -4.935 1.00 85.94 103 LEU A CA 1
ATOM 802 C C . LEU A 1 103 ? 3.189 6.189 -4.677 1.00 85.94 103 LEU A C 1
ATOM 804 O O . LEU A 1 103 ? 4.086 5.612 -5.290 1.00 85.94 103 LEU A O 1
ATOM 808 N N . LEU A 1 104 ? 2.391 5.553 -3.811 1.00 86.75 104 LEU A N 1
ATOM 809 C CA . LEU A 1 104 ? 2.468 4.111 -3.556 1.00 86.75 104 LEU A CA 1
ATOM 810 C C . LEU A 1 104 ? 2.072 3.301 -4.792 1.00 86.75 104 LEU A C 1
ATOM 812 O O . LEU A 1 104 ? 2.753 2.335 -5.128 1.00 86.75 104 LEU A O 1
ATOM 816 N N . MET A 1 105 ? 1.038 3.731 -5.513 1.00 87.25 105 MET A N 1
ATOM 817 C CA . MET A 1 105 ? 0.638 3.120 -6.778 1.00 87.25 105 MET A CA 1
ATOM 818 C C . MET A 1 105 ? 1.773 3.175 -7.810 1.00 87.25 105 MET A C 1
ATOM 820 O O . MET A 1 105 ? 2.128 2.151 -8.390 1.00 87.25 105 MET A O 1
ATOM 824 N N . LEU A 1 106 ? 2.406 4.339 -7.988 1.00 85.00 106 LEU A N 1
ATOM 825 C CA . LEU A 1 106 ? 3.567 4.492 -8.873 1.00 85.00 106 LEU A CA 1
ATOM 826 C C . LEU A 1 106 ? 4.763 3.650 -8.413 1.00 85.00 106 LEU A C 1
ATOM 828 O O . LEU A 1 106 ? 5.456 3.059 -9.240 1.00 85.00 106 LEU A O 1
ATOM 832 N N . ALA A 1 107 ? 5.002 3.560 -7.104 1.00 85.56 107 ALA A N 1
ATOM 833 C CA . ALA A 1 107 ? 6.062 2.720 -6.556 1.00 85.56 107 ALA A CA 1
ATOM 834 C C . ALA A 1 107 ? 5.813 1.232 -6.854 1.00 85.56 107 ALA A C 1
ATOM 836 O O . ALA A 1 107 ? 6.738 0.523 -7.248 1.00 85.56 107 ALA A O 1
ATOM 837 N N . VAL A 1 108 ? 4.572 0.759 -6.732 1.00 86.75 108 VAL A N 1
ATOM 838 C CA . VAL A 1 108 ? 4.189 -0.631 -7.032 1.00 86.75 108 VAL A CA 1
ATOM 839 C C . VAL A 1 108 ? 4.270 -0.934 -8.532 1.00 86.75 108 VAL A C 1
ATOM 841 O O . VAL A 1 108 ? 4.736 -2.010 -8.910 1.00 86.75 108 VAL A O 1
ATOM 844 N N . MET A 1 109 ? 3.936 0.034 -9.392 1.00 85.75 109 MET A N 1
ATOM 845 C CA . MET A 1 109 ? 4.112 -0.058 -10.852 1.00 85.75 109 MET A CA 1
ATOM 846 C C . MET A 1 109 ? 5.567 -0.256 -11.290 1.00 85.75 109 MET A C 1
ATOM 848 O O . MET A 1 109 ? 5.811 -0.604 -12.441 1.00 85.75 109 MET A O 1
ATOM 852 N N . SER A 1 110 ? 6.550 -0.077 -10.399 1.00 83.25 110 SER A N 1
ATOM 853 C CA . SER A 1 110 ? 7.949 -0.384 -10.710 1.00 83.25 110 SER A CA 1
ATOM 854 C C . SER A 1 110 ? 8.216 -1.878 -10.925 1.00 83.25 110 SER A C 1
ATOM 856 O O . SER A 1 110 ? 9.315 -2.209 -11.347 1.00 83.25 110 SER A O 1
ATOM 858 N N . PHE A 1 111 ? 7.269 -2.782 -10.625 1.00 83.12 111 PHE A N 1
ATOM 859 C CA . PHE A 1 111 ? 7.443 -4.246 -10.678 1.00 83.12 111 PHE A CA 1
ATOM 860 C C . PHE A 1 111 ? 8.655 -4.764 -9.875 1.00 83.12 111 PHE A C 1
ATOM 862 O O . PHE A 1 111 ? 9.102 -5.900 -10.047 1.00 83.12 111 PHE A O 1
ATOM 869 N N . ASN A 1 112 ? 9.186 -3.963 -8.947 1.00 87.88 112 ASN A N 1
ATOM 870 C CA . ASN A 1 112 ? 10.222 -4.415 -8.036 1.00 87.88 112 ASN A CA 1
ATOM 871 C C . ASN A 1 112 ? 9.591 -5.200 -6.881 1.00 87.88 112 ASN A C 1
ATOM 873 O O . ASN A 1 112 ? 8.762 -4.678 -6.130 1.00 87.88 112 ASN A O 1
ATOM 877 N N . GLY A 1 113 ? 10.012 -6.452 -6.712 1.00 86.94 113 GLY A N 1
ATOM 878 C CA . GLY A 1 113 ? 9.434 -7.327 -5.695 1.00 86.94 113 GLY A CA 1
ATOM 879 C C . GLY A 1 113 ? 9.702 -6.869 -4.258 1.00 86.94 113 GLY A C 1
ATOM 880 O O . GLY A 1 113 ? 8.837 -7.019 -3.397 1.00 86.94 113 GLY A O 1
ATOM 881 N N . GLY A 1 114 ? 10.854 -6.243 -3.998 1.00 89.81 114 GLY A N 1
ATOM 882 C CA . GLY A 1 114 ? 11.170 -5.698 -2.679 1.00 89.81 114 GLY A CA 1
ATOM 883 C C . GLY A 1 114 ? 10.316 -4.485 -2.328 1.00 89.81 114 GLY A C 1
ATOM 884 O O . GLY A 1 114 ? 9.799 -4.413 -1.216 1.00 89.81 114 GLY A O 1
ATOM 885 N N . VAL A 1 115 ? 10.116 -3.564 -3.277 1.00 89.94 115 VAL A N 1
ATOM 886 C CA . VAL A 1 115 ? 9.249 -2.386 -3.089 1.00 89.94 115 VAL A CA 1
ATOM 887 C C . VAL A 1 115 ? 7.805 -2.820 -2.849 1.00 89.94 115 VAL A C 1
ATOM 889 O O . VAL A 1 115 ? 7.192 -2.374 -1.882 1.00 89.94 115 VAL A O 1
ATOM 892 N N . PHE A 1 116 ? 7.286 -3.737 -3.670 1.00 90.38 116 PHE A N 1
ATOM 893 C CA . PHE A 1 116 ? 5.951 -4.307 -3.482 1.00 90.38 116 PHE A CA 1
ATOM 894 C C . PHE A 1 116 ? 5.793 -4.928 -2.087 1.00 90.38 116 PHE A C 1
ATOM 896 O O . PHE A 1 116 ? 4.852 -4.600 -1.363 1.00 90.38 116 PHE A O 1
ATOM 903 N N . LEU A 1 117 ? 6.749 -5.765 -1.668 1.00 91.62 117 LEU A N 1
ATOM 904 C CA . LEU A 1 117 ? 6.718 -6.396 -0.351 1.00 91.62 117 LEU A CA 1
ATOM 905 C C . LEU A 1 117 ? 6.785 -5.361 0.783 1.00 91.62 117 LEU A C 1
ATOM 907 O O . LEU A 1 117 ? 6.047 -5.481 1.757 1.00 91.62 117 LEU A O 1
ATOM 911 N N . ALA A 1 118 ? 7.620 -4.327 0.654 1.00 91.94 118 ALA A N 1
ATOM 912 C CA . ALA A 1 118 ? 7.720 -3.255 1.642 1.00 91.94 118 ALA A CA 1
ATOM 913 C C . ALA A 1 118 ? 6.401 -2.483 1.798 1.00 91.94 118 ALA A C 1
ATOM 915 O O . ALA A 1 118 ? 6.014 -2.176 2.925 1.00 91.94 118 ALA A O 1
ATOM 916 N N . VAL A 1 119 ? 5.689 -2.219 0.697 1.00 91.88 119 VAL A N 1
ATOM 917 C CA . VAL A 1 119 ? 4.371 -1.564 0.723 1.00 91.88 119 VAL A CA 1
ATOM 918 C C . VAL A 1 119 ? 3.329 -2.451 1.405 1.00 91.88 119 VAL A C 1
ATOM 920 O O . VAL A 1 119 ? 2.647 -1.992 2.317 1.00 91.88 119 VAL A O 1
ATOM 923 N N . VAL A 1 120 ? 3.232 -3.733 1.035 1.00 91.19 120 VAL A N 1
ATOM 924 C CA . VAL A 1 120 ? 2.262 -4.664 1.645 1.00 91.19 120 VAL A CA 1
ATOM 925 C C . VAL A 1 120 ? 2.535 -4.853 3.139 1.00 91.19 120 VAL A C 1
ATOM 927 O O . VAL A 1 120 ? 1.609 -4.808 3.954 1.00 91.19 120 VAL A O 1
ATOM 930 N N . LEU A 1 121 ? 3.803 -5.015 3.528 1.00 91.50 121 LEU A N 1
ATOM 931 C CA . LEU A 1 121 ? 4.188 -5.116 4.935 1.00 91.50 121 LEU A CA 1
ATOM 932 C C . LEU A 1 121 ? 3.913 -3.815 5.693 1.00 91.50 121 LEU A C 1
ATOM 934 O O . LEU A 1 121 ? 3.414 -3.874 6.814 1.00 91.50 121 LEU A O 1
ATOM 938 N N . GLY A 1 122 ? 4.182 -2.653 5.098 1.00 90.50 122 GLY A N 1
ATOM 939 C CA . GLY A 1 122 ? 3.915 -1.361 5.729 1.00 90.50 122 GLY A CA 1
ATOM 940 C C . GLY A 1 122 ? 2.425 -1.091 5.923 1.00 90.50 122 GLY A C 1
ATOM 941 O O . GLY A 1 122 ? 2.034 -0.629 6.993 1.00 90.50 122 GLY A O 1
ATOM 942 N N . LEU A 1 123 ? 1.571 -1.483 4.971 1.00 87.88 123 LEU A N 1
ATOM 943 C CA . LEU A 1 123 ? 0.111 -1.441 5.134 1.00 87.88 123 LEU A CA 1
ATOM 944 C C . LEU A 1 123 ? -0.371 -2.410 6.221 1.00 87.88 123 LEU A C 1
ATOM 946 O O . LEU A 1 123 ? -1.193 -2.041 7.058 1.00 87.88 123 LEU A O 1
ATOM 950 N N . SER A 1 124 ? 0.181 -3.625 6.262 1.00 85.94 124 SER A N 1
ATOM 951 C CA . SER A 1 124 ? -0.152 -4.634 7.280 1.00 85.94 124 SER A CA 1
ATOM 952 C C . SER A 1 124 ? 0.231 -4.172 8.689 1.00 85.94 124 SER A C 1
ATOM 954 O O . SER A 1 124 ? -0.564 -4.266 9.625 1.00 85.94 124 SER A O 1
ATOM 956 N N . VAL A 1 125 ? 1.445 -3.636 8.847 1.00 88.75 125 VAL A N 1
ATOM 957 C CA . VAL A 1 125 ? 1.942 -3.104 10.123 1.00 88.75 125 VAL A CA 1
ATOM 958 C C . VAL A 1 125 ? 1.200 -1.826 10.503 1.00 88.75 125 VAL A C 1
ATOM 960 O O . VAL A 1 125 ? 0.805 -1.683 11.656 1.00 88.75 125 VAL A O 1
ATOM 963 N N . GLY A 1 126 ? 0.938 -0.926 9.553 1.00 85.62 126 GLY A N 1
ATOM 964 C CA . GLY A 1 126 ? 0.119 0.263 9.781 1.00 85.62 126 GLY A CA 1
ATOM 965 C C . GLY A 1 126 ? -1.275 -0.105 10.290 1.00 85.62 126 GLY A C 1
ATOM 966 O O . GLY A 1 126 ? -1.749 0.461 11.274 1.00 85.62 126 GLY A O 1
ATOM 967 N N . TYR A 1 127 ? -1.904 -1.121 9.696 1.00 82.44 127 TYR A N 1
ATOM 968 C CA . TYR A 1 127 ? -3.182 -1.637 10.174 1.00 82.44 127 TYR A CA 1
ATOM 969 C C . TYR A 1 127 ? -3.075 -2.198 11.597 1.00 82.44 127 TYR A C 1
ATOM 971 O O . TYR A 1 127 ? -3.918 -1.881 12.433 1.00 82.44 127 TYR A O 1
ATOM 979 N N . LEU A 1 128 ? -2.025 -2.967 11.913 1.00 81.38 128 LEU A N 1
ATOM 980 C CA . LEU A 1 128 ? -1.804 -3.471 13.276 1.00 81.38 128 LEU A CA 1
ATOM 981 C C . LEU A 1 128 ? -1.662 -2.360 14.302 1.00 81.38 128 LEU A C 1
ATOM 983 O O . LEU A 1 128 ? -2.285 -2.449 15.354 1.00 81.38 128 LEU A O 1
ATOM 987 N N . VAL A 1 129 ? -0.831 -1.357 14.017 1.00 82.38 129 VAL A N 1
ATOM 988 C CA . VAL A 1 129 ? -0.474 -0.300 14.968 1.00 82.38 129 VAL A CA 1
ATOM 989 C C . VAL A 1 129 ? -1.658 0.634 15.205 1.00 82.38 129 VAL A C 1
ATOM 991 O O . VAL A 1 129 ? -1.996 0.906 16.352 1.00 82.38 129 VAL A O 1
ATOM 994 N N . PHE A 1 130 ? -2.333 1.084 14.144 1.00 73.75 130 PHE A N 1
ATOM 995 C CA . PHE A 1 130 ? -3.359 2.130 14.250 1.00 73.75 130 PHE A CA 1
ATOM 996 C C . PHE A 1 130 ? -4.777 1.606 14.475 1.00 73.75 130 PHE A C 1
ATOM 998 O O . PHE A 1 130 ? -5.621 2.343 14.972 1.00 73.75 130 PHE A O 1
ATOM 1005 N N . ARG A 1 131 ? -5.047 0.326 14.191 1.00 66.94 131 ARG A N 1
ATOM 1006 C CA . ARG A 1 131 ? -6.275 -0.352 14.646 1.00 66.94 131 ARG A CA 1
ATOM 1007 C C . ARG A 1 131 ? -6.131 -0.878 16.085 1.00 66.94 131 ARG A C 1
ATOM 1009 O O . ARG A 1 131 ? -6.999 -1.601 16.572 1.00 66.94 131 ARG A O 1
ATOM 1016 N N . SER A 1 132 ? -5.024 -0.576 16.772 1.00 56.62 132 SER A N 1
ATOM 1017 C CA . SER A 1 132 ? -4.722 -1.102 18.105 1.00 56.62 132 SER A CA 1
ATOM 1018 C C . SER A 1 132 ? -5.345 -0.335 19.275 1.00 56.62 132 SER A C 1
ATOM 1020 O O . SER A 1 132 ? -4.899 -0.541 20.404 1.00 56.62 132 SER A O 1
ATOM 1022 N N . ASP A 1 133 ? -6.406 0.444 19.070 1.00 54.66 133 ASP A N 1
ATOM 1023 C CA . ASP A 1 133 ? -7.128 1.145 20.148 1.00 54.66 133 ASP A CA 1
ATOM 1024 C C . ASP A 1 133 ? -7.982 0.180 21.004 1.00 54.66 133 ASP A C 1
ATOM 1026 O O . ASP A 1 133 ? -9.173 0.360 21.224 1.00 54.66 133 ASP A O 1
ATOM 1030 N N . GLY A 1 134 ? -7.369 -0.906 21.474 1.00 52.34 134 GLY A N 1
ATOM 1031 C CA . GLY A 1 134 ? -7.940 -1.888 22.388 1.00 52.34 134 GLY A CA 1
ATOM 1032 C C . GLY A 1 134 ? -7.397 -1.763 23.804 1.00 52.34 134 GLY A C 1
ATOM 1033 O O . GLY A 1 134 ? -7.394 -2.749 24.540 1.00 52.34 134 GLY A O 1
ATOM 1034 N N . GLU A 1 135 ? -6.920 -0.577 24.189 1.00 54.16 135 GLU A N 1
ATOM 1035 C CA . GLU A 1 135 ? -6.581 -0.309 25.587 1.00 54.16 135 GLU A CA 1
ATOM 1036 C C . GLU A 1 135 ? -7.795 -0.518 26.507 1.00 54.16 135 GLU A C 1
ATOM 1038 O O . GLU A 1 135 ? -7.630 -0.989 27.631 1.00 54.16 135 GLU A O 1
ATOM 1043 N N . GLU A 1 136 ? -9.016 -0.275 26.015 1.00 53.38 136 GLU A N 1
ATOM 1044 C CA . GLU A 1 136 ? -10.247 -0.526 26.775 1.00 53.38 136 GLU A CA 1
ATOM 1045 C C . GLU A 1 136 ? -10.519 -2.018 26.995 1.00 53.38 136 GLU A C 1
ATOM 1047 O O . GLU A 1 136 ? -10.829 -2.416 28.114 1.00 53.38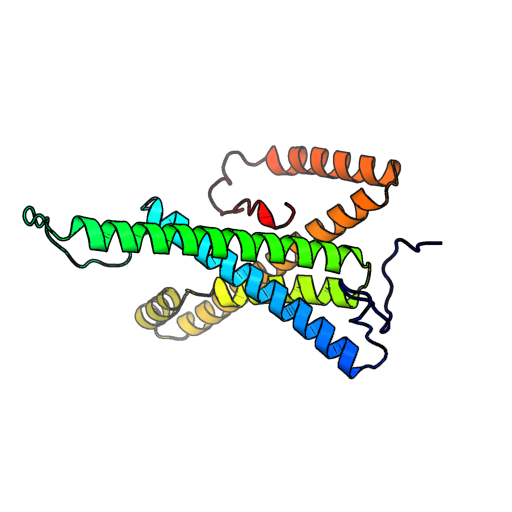 136 GLU A O 1
ATOM 1052 N N . PHE A 1 137 ? -10.326 -2.875 25.984 1.00 51.09 137 PHE A N 1
ATOM 1053 C CA . PHE A 1 137 ? -10.548 -4.322 26.131 1.00 51.09 137 PHE A CA 1
ATOM 1054 C C . PHE A 1 137 ? -9.522 -4.970 27.071 1.00 51.09 137 PHE A C 1
ATOM 1056 O O . PHE A 1 137 ? -9.856 -5.880 27.826 1.00 51.09 137 PHE A O 1
ATOM 1063 N N . ASN A 1 138 ? -8.278 -4.478 27.065 1.00 54.00 138 ASN A N 1
ATOM 1064 C CA . ASN A 1 138 ? -7.222 -4.956 27.960 1.00 54.00 138 ASN A CA 1
ATOM 1065 C C . ASN A 1 138 ? -7.541 -4.591 29.426 1.00 54.00 138 ASN A C 1
ATOM 1067 O O . ASN A 1 138 ? -7.422 -5.441 30.303 1.00 54.00 138 ASN A O 1
ATOM 1071 N N . LYS A 1 139 ? -8.059 -3.375 29.672 1.00 58.38 139 LYS A N 1
ATOM 1072 C CA . LYS A 1 139 ? -8.532 -2.934 30.999 1.00 58.38 139 LYS A CA 1
ATOM 1073 C C . LYS A 1 139 ? -9.789 -3.682 31.464 1.00 58.38 139 LYS A C 1
ATOM 1075 O O . LYS A 1 139 ? -9.894 -4.025 32.642 1.00 58.38 139 LYS A O 1
ATOM 1080 N N . MET A 1 140 ? -10.721 -3.970 30.551 1.00 53.97 140 MET A N 1
ATOM 1081 C CA . MET A 1 140 ? -11.947 -4.723 30.850 1.00 53.97 140 MET A CA 1
ATOM 1082 C C . MET A 1 140 ? -11.645 -6.196 31.162 1.00 53.97 140 MET A C 1
ATOM 1084 O O . MET A 1 140 ? -12.191 -6.745 32.115 1.00 53.97 140 MET A O 1
ATOM 1088 N N . GLY A 1 141 ? -10.734 -6.823 30.410 1.00 56.69 141 GLY A N 1
ATOM 1089 C CA . GLY A 1 141 ? -10.296 -8.203 30.642 1.00 56.69 141 GLY A CA 1
ATOM 1090 C C . GLY A 1 141 ? -9.503 -8.376 31.939 1.00 56.69 141 GLY A C 1
ATOM 1091 O O . GLY A 1 141 ? -9.698 -9.363 32.642 1.00 56.69 141 GLY A O 1
ATOM 1092 N N . GLU A 1 142 ? -8.664 -7.401 32.295 1.00 61.19 142 GLU A N 1
ATOM 1093 C CA . GLU A 1 142 ? -7.918 -7.401 33.560 1.00 61.19 142 GLU A CA 1
ATOM 1094 C C . GLU A 1 142 ? -8.838 -7.211 34.779 1.00 61.19 142 GLU A C 1
ATOM 1096 O O . GLU A 1 142 ? -8.609 -7.823 35.820 1.00 61.19 142 GLU A O 1
ATOM 1101 N N . SER A 1 143 ? -9.923 -6.440 34.628 1.00 62.31 143 SER A N 1
ATOM 1102 C CA . SER A 1 143 ? -10.894 -6.190 35.704 1.00 62.31 143 SER A CA 1
ATOM 1103 C C . SER A 1 143 ? -11.952 -7.293 35.861 1.00 62.31 143 SER A C 1
ATOM 1105 O O . SER A 1 143 ? -12.444 -7.499 36.967 1.00 62.31 143 SER A O 1
ATOM 1107 N N . LEU A 1 144 ? -12.324 -7.997 34.782 1.00 62.00 144 LEU A N 1
ATOM 1108 C CA . LEU A 1 144 ? -13.392 -9.012 34.798 1.00 62.00 144 LEU A CA 1
ATOM 1109 C C . LEU A 1 144 ? -12.882 -10.459 34.886 1.00 62.00 144 LEU A C 1
ATOM 1111 O O . LEU A 1 144 ? -13.595 -11.316 35.399 1.00 62.00 144 LEU A O 1
ATOM 1115 N N . LEU A 1 145 ? -11.674 -10.750 34.393 1.00 64.25 145 LEU A N 1
ATOM 1116 C CA . LEU A 1 145 ? -11.125 -12.111 34.295 1.00 64.25 145 LEU A CA 1
ATOM 1117 C C . LEU A 1 145 ? -9.732 -12.202 34.936 1.00 64.25 145 LEU A C 1
ATOM 1119 O O . LEU A 1 145 ? -8.766 -12.675 34.329 1.00 64.25 145 LEU A O 1
ATOM 1123 N N . GLY A 1 146 ? -9.619 -11.754 36.188 1.00 56.97 146 GLY A N 1
ATOM 1124 C CA . GLY A 1 146 ? -8.420 -11.959 36.998 1.00 56.97 146 GLY A CA 1
ATOM 1125 C C . GLY A 1 146 ? -8.155 -13.453 37.224 1.00 56.97 146 GLY A C 1
ATOM 1126 O O . GLY A 1 146 ? -8.866 -14.108 37.981 1.00 56.97 146 GLY A O 1
ATOM 1127 N N . GLY A 1 147 ? -7.138 -14.011 36.559 1.00 71.62 147 GLY A N 1
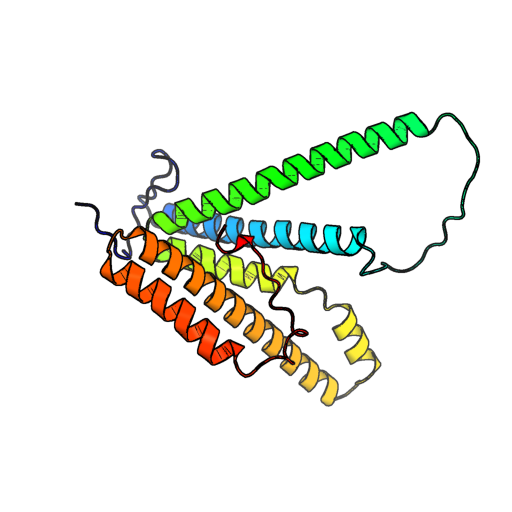ATOM 1128 C CA . GLY A 1 147 ? -6.743 -15.420 36.688 1.00 71.62 147 GLY A CA 1
ATOM 1129 C C . GLY A 1 147 ? -6.223 -16.039 35.385 1.00 71.62 147 GLY A C 1
ATOM 1130 O O . GLY A 1 147 ? -5.972 -15.340 34.403 1.00 71.62 147 GLY A O 1
ATOM 1131 N N . LYS A 1 148 ? -6.065 -17.375 35.355 1.00 63.69 148 LYS A N 1
ATOM 1132 C CA . LYS A 1 148 ? -5.573 -18.139 34.182 1.00 63.69 148 LYS A CA 1
ATOM 1133 C C . LYS A 1 148 ? -6.342 -17.830 32.885 1.00 63.69 148 LYS A C 1
ATOM 1135 O O . LYS A 1 148 ? -5.748 -17.881 31.810 1.00 63.69 148 LYS A O 1
ATOM 1140 N N . GLU A 1 149 ? -7.622 -17.478 32.978 1.00 67.62 149 GLU A N 1
ATOM 1141 C CA . GLU A 1 149 ? -8.469 -17.164 31.821 1.00 67.62 149 GLU A CA 1
ATOM 1142 C C . GLU A 1 149 ? -8.129 -15.817 31.167 1.00 67.62 149 GLU A C 1
ATOM 1144 O O . GLU A 1 149 ? -8.133 -15.722 29.939 1.00 67.62 149 GLU A O 1
ATOM 1149 N N . GLY A 1 150 ? -7.709 -14.810 31.941 1.00 65.50 150 GLY A N 1
ATOM 1150 C CA . GLY A 1 150 ? -7.246 -13.526 31.402 1.00 65.50 150 GLY A CA 1
ATOM 1151 C C . GLY A 1 150 ? -5.990 -13.665 30.532 1.00 65.50 150 GLY A C 1
ATOM 1152 O O . GLY A 1 150 ? -5.868 -13.021 29.489 1.00 65.50 150 GLY A O 1
ATOM 1153 N N . VAL A 1 151 ? -5.080 -14.580 30.893 1.00 70.62 151 VAL A N 1
ATOM 1154 C CA . VAL A 1 151 ? -3.877 -14.887 30.093 1.00 70.62 151 VAL A CA 1
ATOM 1155 C C . VAL A 1 151 ? -4.249 -15.555 28.766 1.00 70.62 151 VAL A C 1
ATOM 1157 O O . VAL A 1 151 ? -3.697 -15.211 27.718 1.00 70.62 151 VAL A O 1
ATOM 1160 N N . VAL A 1 152 ? -5.207 -16.487 28.796 1.00 75.50 152 VAL A N 1
ATOM 1161 C CA . VAL A 1 152 ? -5.711 -17.177 27.600 1.00 75.50 152 VAL A CA 1
ATOM 1162 C C . VAL A 1 152 ? -6.407 -16.182 26.669 1.00 75.50 152 VAL A C 1
ATOM 1164 O O . VAL A 1 152 ? -6.073 -16.125 25.486 1.00 75.50 152 VAL A O 1
ATOM 1167 N N . MET A 1 153 ? -7.288 -15.330 27.197 1.00 70.06 153 MET A N 1
ATOM 1168 C CA . MET A 1 153 ? -7.990 -14.296 26.427 1.00 70.06 153 MET A CA 1
ATOM 1169 C C . MET A 1 153 ? -7.037 -13.282 25.793 1.00 70.06 153 MET A C 1
ATOM 1171 O O . MET A 1 153 ? -7.189 -12.949 24.618 1.00 70.06 153 MET A O 1
ATOM 1175 N N . LYS A 1 154 ? -6.000 -12.848 26.519 1.00 72.25 154 LYS A N 1
ATOM 1176 C CA . LYS A 1 154 ? -4.970 -11.949 25.979 1.00 72.25 154 LYS A CA 1
ATOM 1177 C C . LYS A 1 154 ? -4.225 -12.586 24.805 1.00 72.25 154 LYS A C 1
ATOM 1179 O O . LYS A 1 154 ? -4.022 -11.932 23.784 1.00 72.25 154 LYS A O 1
ATOM 1184 N N . LYS A 1 155 ? -3.885 -13.878 24.910 1.00 79.44 155 LYS A N 1
ATOM 1185 C CA . LYS A 1 155 ? -3.256 -14.642 23.822 1.00 79.44 155 LYS A CA 1
ATOM 1186 C C . LYS A 1 155 ? -4.174 -14.744 22.599 1.00 79.44 155 LYS A C 1
ATOM 1188 O O . LYS A 1 155 ? -3.723 -14.455 21.493 1.00 79.44 155 LYS A O 1
ATOM 1193 N N . TRP A 1 156 ? -5.443 -15.109 22.785 1.00 77.69 156 TRP A N 1
ATOM 1194 C CA . TRP A 1 156 ? -6.425 -15.182 21.693 1.00 77.69 156 TRP A CA 1
ATOM 1195 C C . TRP A 1 156 ? -6.644 -13.832 21.018 1.00 77.69 156 TRP A C 1
ATOM 1197 O O . TRP A 1 156 ? -6.688 -13.762 19.792 1.00 77.69 156 TRP A O 1
ATOM 1207 N N . TRP A 1 157 ? -6.703 -12.752 21.794 1.00 71.19 157 TRP A N 1
ATOM 1208 C CA . TRP A 1 157 ? -6.837 -11.400 21.267 1.00 71.19 157 TRP A CA 1
ATOM 1209 C C . TRP A 1 157 ? -5.613 -10.979 20.444 1.00 71.19 157 TRP A C 1
ATOM 1211 O O . TRP A 1 157 ? -5.762 -10.478 19.330 1.00 71.19 157 TRP A O 1
ATOM 1221 N N . SER A 1 158 ? -4.395 -11.250 20.927 1.00 75.25 158 SER A N 1
ATOM 1222 C CA . SER A 1 158 ? -3.169 -11.019 20.152 1.00 75.25 158 SER A CA 1
ATOM 1223 C C . SER A 1 158 ? -3.147 -11.824 18.849 1.00 75.25 158 SER A C 1
ATOM 1225 O O . SER A 1 158 ? -2.797 -11.276 17.805 1.00 75.25 158 SER A O 1
ATOM 1227 N N . ILE A 1 159 ? -3.565 -13.093 18.882 1.00 79.62 159 ILE A N 1
ATOM 1228 C CA . ILE A 1 159 ? -3.647 -13.945 17.685 1.00 79.62 159 ILE A CA 1
ATOM 1229 C C . ILE A 1 159 ? -4.684 -13.398 16.699 1.00 79.62 159 ILE A C 1
ATOM 1231 O O . ILE A 1 159 ? -4.378 -13.272 15.517 1.00 79.62 159 ILE A O 1
ATOM 1235 N N . ALA A 1 160 ? -5.874 -13.016 17.167 1.00 77.31 160 ALA A N 1
ATOM 1236 C CA . ALA A 1 160 ? -6.928 -12.457 16.321 1.00 77.31 160 ALA A CA 1
ATOM 1237 C C . ALA A 1 160 ? -6.487 -11.155 15.632 1.00 77.31 160 ALA A C 1
ATOM 1239 O O . ALA A 1 160 ? -6.794 -10.936 14.461 1.00 77.31 160 ALA A O 1
ATOM 1240 N N . LYS A 1 161 ? -5.708 -10.312 16.321 1.00 79.62 161 LYS A N 1
ATOM 1241 C CA . LYS A 1 161 ? -5.140 -9.087 15.738 1.00 79.62 161 LYS A CA 1
ATOM 1242 C C . LYS A 1 161 ? -4.129 -9.373 14.644 1.00 79.62 161 LYS A C 1
ATOM 1244 O O . LYS A 1 161 ? -4.213 -8.775 13.574 1.00 79.62 161 LYS A O 1
ATOM 1249 N N . ILE A 1 162 ? -3.199 -10.290 14.908 1.00 82.62 162 ILE A N 1
ATOM 1250 C CA . ILE A 1 162 ? -2.202 -10.706 13.919 1.00 82.62 162 ILE A CA 1
ATOM 1251 C C . ILE A 1 162 ? -2.910 -11.326 12.712 1.00 82.62 162 ILE A C 1
ATOM 1253 O O . ILE A 1 162 ? -2.631 -10.931 11.586 1.00 82.62 162 ILE A O 1
ATOM 1257 N N . ALA A 1 163 ? -3.881 -12.213 12.934 1.00 83.00 163 ALA A N 1
ATOM 1258 C CA . ALA A 1 163 ? -4.671 -12.817 11.866 1.00 83.00 163 ALA A CA 1
ATOM 1259 C C . ALA A 1 163 ? -5.423 -11.761 11.039 1.00 83.00 163 ALA A C 1
ATOM 1261 O O . ALA A 1 163 ? -5.356 -11.783 9.813 1.00 83.00 163 ALA A O 1
ATOM 1262 N N . GLY A 1 164 ? -6.076 -10.794 11.692 1.00 81.44 164 GLY A N 1
ATOM 1263 C CA . GLY A 1 164 ? -6.778 -9.703 11.017 1.00 81.44 164 GLY A CA 1
ATOM 1264 C C . GLY A 1 164 ? -5.853 -8.835 10.163 1.00 81.44 164 GLY A C 1
ATOM 1265 O O . GLY A 1 164 ? -6.218 -8.454 9.055 1.00 81.44 164 GLY A O 1
ATOM 1266 N N . ALA A 1 165 ? -4.640 -8.560 10.635 1.00 80.31 165 ALA A N 1
ATOM 1267 C CA . ALA A 1 165 ? -3.667 -7.802 9.861 1.00 80.31 165 ALA A CA 1
ATOM 1268 C C . ALA A 1 165 ? -3.028 -8.582 8.723 1.00 80.31 165 ALA A C 1
ATOM 1270 O O . ALA A 1 165 ? -2.779 -8.007 7.670 1.00 80.31 165 ALA A O 1
ATOM 1271 N N . VAL A 1 166 ? -2.778 -9.877 8.916 1.00 85.56 166 VAL A N 1
ATOM 1272 C CA . VAL A 1 166 ? -2.311 -10.750 7.839 1.00 85.56 166 VAL A CA 1
ATOM 1273 C C . VAL A 1 166 ? -3.379 -10.833 6.755 1.00 85.56 166 VAL A C 1
ATOM 1275 O O . VAL A 1 166 ? -3.056 -10.648 5.589 1.00 85.56 166 VAL A O 1
ATOM 1278 N N . MET A 1 167 ? -4.653 -11.019 7.116 1.00 83.06 167 MET A N 1
ATOM 1279 C CA . MET A 1 167 ? -5.751 -11.002 6.144 1.00 83.06 167 MET A CA 1
ATOM 1280 C C . MET A 1 167 ? -5.868 -9.652 5.433 1.00 83.06 167 MET A C 1
ATOM 1282 O O . MET A 1 167 ? -6.011 -9.622 4.214 1.00 83.06 167 MET A O 1
ATOM 1286 N N . PHE A 1 168 ? -5.751 -8.538 6.163 1.00 83.62 168 PHE A N 1
ATOM 1287 C CA . PHE A 1 168 ? -5.735 -7.202 5.566 1.00 83.62 168 PHE A CA 1
ATOM 1288 C C . PHE A 1 168 ? -4.562 -7.023 4.592 1.00 83.62 168 PHE A C 1
ATOM 1290 O O . PHE A 1 168 ? -4.752 -6.548 3.475 1.00 83.62 168 PHE A O 1
ATOM 1297 N N . GLY A 1 169 ? -3.366 -7.459 4.990 1.00 83.12 169 GLY A N 1
ATOM 1298 C CA . GLY A 1 169 ? -2.161 -7.443 4.171 1.00 83.12 169 GLY A CA 1
ATOM 1299 C C . GLY A 1 169 ? -2.289 -8.283 2.908 1.00 83.12 169 GLY A C 1
ATOM 1300 O O . GLY A 1 169 ? -1.969 -7.808 1.824 1.00 83.12 169 GLY A O 1
ATOM 1301 N N . VAL A 1 170 ? -2.810 -9.507 3.027 1.00 85.56 170 VAL A N 1
ATOM 1302 C CA . VAL A 1 170 ? -3.071 -10.396 1.886 1.00 85.56 170 VAL A CA 1
ATOM 1303 C C . VAL A 1 170 ? -4.101 -9.774 0.951 1.00 85.56 170 VAL A C 1
ATOM 1305 O O . VAL A 1 170 ? -3.860 -9.719 -0.250 1.00 85.56 170 VAL A O 1
ATOM 1308 N N . ASN A 1 171 ? -5.208 -9.252 1.481 1.00 85.88 171 ASN A N 1
ATOM 1309 C CA . ASN A 1 171 ? -6.239 -8.602 0.675 1.00 85.88 171 ASN A CA 1
ATOM 1310 C C . ASN A 1 171 ? -5.687 -7.383 -0.077 1.00 85.88 171 ASN A C 1
ATOM 1312 O O . ASN A 1 171 ? -5.890 -7.237 -1.279 1.00 85.88 171 ASN A O 1
ATOM 1316 N N . SER A 1 172 ? -4.926 -6.535 0.617 1.00 81.25 172 SER A N 1
ATOM 1317 C CA . SER A 1 172 ? -4.273 -5.380 0.005 1.00 81.25 172 SER A CA 1
ATOM 1318 C C . SER A 1 172 ? -3.244 -5.798 -1.049 1.00 81.25 172 SER A C 1
ATOM 1320 O O . SER A 1 172 ? -3.244 -5.255 -2.152 1.00 81.25 172 SER A O 1
ATOM 1322 N N . GLY A 1 173 ? -2.409 -6.796 -0.750 1.00 85.12 173 GLY A N 1
ATOM 1323 C CA . GLY A 1 173 ? -1.428 -7.340 -1.684 1.00 85.12 173 GLY A CA 1
ATOM 1324 C C . GLY A 1 173 ? -2.076 -7.916 -2.941 1.00 85.12 173 GLY A C 1
ATOM 1325 O O . GLY A 1 173 ? -1.622 -7.618 -4.043 1.00 85.12 173 GLY A O 1
ATOM 1326 N N . LEU A 1 174 ? -3.170 -8.671 -2.799 1.00 86.12 174 LEU A N 1
ATOM 1327 C CA . LEU A 1 174 ? -3.957 -9.172 -3.928 1.00 86.12 174 LEU A CA 1
ATOM 1328 C C . LEU A 1 174 ? -4.545 -8.026 -4.759 1.00 86.12 174 LEU A C 1
ATOM 1330 O O . LEU A 1 174 ? -4.457 -8.079 -5.981 1.00 86.12 174 LEU A O 1
ATOM 1334 N N . GLY A 1 175 ? -5.066 -6.970 -4.127 1.00 85.38 175 GLY A N 1
ATOM 1335 C CA . GLY A 1 175 ? -5.559 -5.778 -4.828 1.00 85.38 175 GLY A CA 1
ATOM 1336 C C . GLY A 1 175 ? -4.489 -5.121 -5.704 1.00 85.38 175 GLY A C 1
ATOM 1337 O O . GLY A 1 175 ? -4.704 -4.903 -6.897 1.00 85.38 175 GLY A O 1
ATOM 1338 N N . TYR A 1 176 ? -3.290 -4.903 -5.157 1.00 85.44 176 TYR A N 1
ATOM 1339 C CA . TYR A 1 176 ? -2.161 -4.374 -5.927 1.00 85.44 176 TYR A CA 1
ATOM 1340 C C . TYR A 1 176 ? -1.692 -5.327 -7.038 1.00 85.44 176 TYR A C 1
ATOM 1342 O O . TYR A 1 176 ? -1.340 -4.868 -8.124 1.00 85.44 176 TYR A O 1
ATOM 1350 N N . LEU A 1 177 ? -1.713 -6.647 -6.815 1.00 85.94 177 LEU A N 1
ATOM 1351 C CA . LEU A 1 177 ? -1.386 -7.628 -7.858 1.00 85.94 177 LEU A CA 1
ATOM 1352 C C . LEU A 1 177 ? -2.408 -7.619 -8.997 1.00 85.94 177 LEU A C 1
ATOM 1354 O O . LEU A 1 177 ? -2.011 -7.645 -10.160 1.00 85.94 177 LEU A O 1
ATOM 1358 N N . LEU A 1 178 ? -3.703 -7.548 -8.683 1.00 85.25 178 LEU A N 1
ATOM 1359 C CA . LEU A 1 178 ? -4.765 -7.429 -9.684 1.00 85.25 178 LEU A CA 1
ATOM 1360 C C . LEU A 1 178 ? -4.627 -6.129 -10.477 1.00 85.25 178 LEU A C 1
ATOM 1362 O O . LEU A 1 178 ? -4.764 -6.136 -11.699 1.00 85.25 178 LEU A O 1
ATOM 1366 N N . MET A 1 179 ? -4.280 -5.034 -9.803 1.00 85.88 179 MET A N 1
ATOM 1367 C CA . MET A 1 179 ? -4.012 -3.758 -10.456 1.00 85.88 179 MET A CA 1
ATOM 1368 C C . MET A 1 179 ? -2.852 -3.852 -11.457 1.00 85.88 179 MET A C 1
ATOM 1370 O O . MET A 1 179 ? -2.990 -3.420 -12.604 1.00 85.88 179 MET A O 1
ATOM 1374 N N . LEU A 1 180 ? -1.727 -4.450 -11.055 1.00 84.38 180 LEU A N 1
ATOM 1375 C CA . LEU A 1 180 ? -0.589 -4.688 -11.948 1.00 84.38 180 LEU A CA 1
ATOM 1376 C C . LEU A 1 180 ? -0.960 -5.618 -13.112 1.00 84.38 180 LEU A C 1
ATOM 1378 O O . LEU A 1 180 ? -0.563 -5.369 -14.250 1.00 84.38 180 LEU A O 1
ATOM 1382 N N . ALA A 1 181 ? -1.748 -6.663 -12.846 1.00 82.50 181 ALA A N 1
ATOM 1383 C CA . ALA A 1 181 ? -2.198 -7.615 -13.856 1.00 82.50 181 ALA A CA 1
ATOM 1384 C C . ALA A 1 181 ? -3.070 -6.949 -14.933 1.00 82.50 181 ALA A C 1
ATOM 1386 O O . ALA A 1 181 ? -2.892 -7.221 -16.118 1.00 82.50 181 ALA A O 1
ATOM 1387 N N . VAL A 1 182 ? -3.967 -6.036 -14.551 1.00 82.06 182 VAL A N 1
ATOM 1388 C CA . VAL A 1 182 ? -4.793 -5.265 -15.499 1.00 82.06 182 VAL A CA 1
ATOM 1389 C C . VAL A 1 182 ? -3.937 -4.321 -16.350 1.00 82.06 182 VAL A C 1
ATOM 1391 O O . VAL A 1 182 ? -4.168 -4.181 -17.551 1.00 82.06 182 VAL A O 1
ATOM 1394 N N . MET A 1 183 ? -2.900 -3.727 -15.759 1.00 81.75 183 MET A N 1
ATOM 1395 C CA . MET A 1 183 ? -1.974 -2.817 -16.447 1.00 81.75 183 MET A CA 1
ATOM 1396 C C . MET A 1 183 ? -0.994 -3.529 -17.391 1.00 81.75 183 MET A C 1
ATOM 1398 O O . MET A 1 183 ? -0.318 -2.874 -18.178 1.00 81.75 183 MET A O 1
ATOM 1402 N N . SER A 1 184 ? -0.959 -4.867 -17.387 1.00 77.94 184 SER A N 1
ATOM 1403 C CA . SER A 1 184 ? -0.180 -5.677 -18.334 1.00 77.94 184 SER A CA 1
ATOM 1404 C C . SER A 1 184 ? -0.610 -5.494 -19.801 1.00 77.94 184 SER A C 1
ATOM 1406 O O . SER A 1 184 ? 0.057 -6.038 -20.683 1.00 77.94 184 SER A O 1
ATOM 1408 N N . PHE A 1 185 ? -1.741 -4.821 -20.076 1.00 72.31 185 PHE A N 1
ATOM 1409 C CA . PHE A 1 185 ? -2.378 -4.694 -21.401 1.00 72.31 185 PHE A CA 1
ATOM 1410 C C . PHE A 1 185 ? -2.561 -6.033 -22.142 1.00 72.31 185 PHE A C 1
ATOM 1412 O O . PHE A 1 185 ? -2.754 -6.077 -23.356 1.00 72.31 185 PHE A O 1
ATOM 1419 N N . ASN A 1 186 ? -2.531 -7.146 -21.407 1.00 80.94 186 ASN A N 1
ATOM 1420 C CA . ASN A 1 186 ? -2.776 -8.472 -21.938 1.00 80.94 186 ASN A CA 1
ATOM 1421 C C . ASN A 1 186 ? -4.279 -8.750 -21.854 1.00 80.94 186 ASN A C 1
ATOM 1423 O O . ASN A 1 186 ? -4.817 -8.973 -20.768 1.00 80.94 186 ASN A O 1
ATOM 1427 N N . GLY A 1 187 ? -4.957 -8.738 -23.005 1.00 84.19 187 GLY A N 1
ATOM 1428 C CA . GLY A 1 187 ? -6.410 -8.913 -23.075 1.00 84.19 187 GLY A CA 1
ATOM 1429 C C . GLY A 1 187 ? -6.910 -10.210 -22.427 1.00 84.19 187 GLY A C 1
ATOM 1430 O O . GLY A 1 187 ? -7.974 -10.210 -21.813 1.00 84.19 187 GLY A O 1
ATOM 1431 N N . GLY A 1 188 ? -6.124 -11.294 -22.490 1.00 88.88 188 GLY A N 1
ATOM 1432 C CA . GLY A 1 188 ? -6.472 -12.564 -21.847 1.00 88.88 188 GLY A CA 1
ATOM 1433 C C . GLY A 1 188 ? -6.441 -12.482 -20.319 1.00 88.88 188 GLY A C 1
ATOM 1434 O O . GLY A 1 188 ? -7.370 -12.942 -19.658 1.00 88.88 188 GLY A O 1
ATOM 1435 N N . VAL A 1 189 ? -5.412 -11.837 -19.757 1.00 87.62 189 VAL A N 1
ATOM 1436 C CA . VAL A 1 189 ? -5.292 -11.612 -18.304 1.00 87.62 189 VAL A CA 1
ATOM 1437 C C . VAL A 1 189 ? -6.407 -10.694 -17.814 1.00 87.62 189 VAL A C 1
ATOM 1439 O O . VAL A 1 189 ? -7.041 -10.988 -16.804 1.00 87.62 189 VAL A O 1
ATOM 1442 N N . PHE A 1 190 ? -6.700 -9.625 -18.558 1.00 86.25 190 PHE A N 1
ATOM 1443 C CA . PHE A 1 190 ? -7.799 -8.717 -18.239 1.00 86.25 190 PHE A CA 1
ATOM 1444 C C . PHE A 1 190 ? -9.145 -9.453 -18.166 1.00 86.25 190 PHE A C 1
ATOM 1446 O O . PHE A 1 190 ? -9.855 -9.342 -17.167 1.00 86.25 190 PHE A O 1
ATOM 1453 N N . LEU A 1 191 ? -9.471 -10.257 -19.184 1.00 89.44 191 LEU A N 1
ATOM 1454 C CA . LEU A 1 191 ? -10.720 -11.018 -19.213 1.00 89.44 191 LEU A CA 1
ATOM 1455 C C . LEU A 1 191 ? -10.797 -12.033 -18.062 1.00 89.44 191 LEU A C 1
ATOM 1457 O O . LEU A 1 191 ? -11.842 -12.150 -17.425 1.00 89.44 191 LEU A O 1
ATOM 1461 N N . ALA A 1 192 ? -9.695 -12.723 -17.753 1.00 90.56 192 ALA A N 1
ATOM 1462 C CA . ALA A 1 192 ? -9.633 -13.661 -16.634 1.00 90.56 192 ALA A CA 1
ATOM 1463 C C . ALA A 1 192 ? -9.863 -12.973 -15.278 1.00 90.56 192 ALA A C 1
ATOM 1465 O O . ALA A 1 192 ? -10.590 -13.510 -14.445 1.00 90.56 192 ALA A O 1
ATOM 1466 N N . VAL A 1 193 ? -9.301 -11.776 -15.066 1.00 89.31 193 VAL A N 1
ATOM 1467 C CA . VAL A 1 193 ? -9.520 -10.986 -13.842 1.00 89.31 193 VAL A CA 1
ATOM 1468 C C . VAL A 1 193 ? -10.982 -10.554 -13.725 1.00 89.31 193 VAL A C 1
ATOM 1470 O O . VAL A 1 193 ? -11.590 -10.758 -12.677 1.00 89.31 193 VAL A O 1
ATOM 1473 N N . VAL A 1 194 ? -11.575 -10.010 -14.792 1.00 89.19 194 VAL A N 1
ATOM 1474 C CA . VAL A 1 194 ? -12.978 -9.560 -14.782 1.00 89.19 194 VAL A CA 1
ATOM 1475 C C . VAL A 1 194 ? -13.935 -10.729 -14.544 1.00 89.19 194 VAL A C 1
ATOM 1477 O O . VAL A 1 194 ? -14.828 -10.626 -13.701 1.00 89.19 194 VAL A O 1
ATOM 1480 N N . LEU A 1 195 ? -13.740 -11.857 -15.236 1.00 91.44 195 LEU A N 1
ATOM 1481 C CA . LEU A 1 195 ? -14.551 -13.059 -15.033 1.00 91.44 195 LEU A CA 1
ATOM 1482 C C . LEU A 1 195 ? -14.336 -13.653 -13.640 1.00 91.44 195 LEU A C 1
ATOM 1484 O O . LEU A 1 195 ? -15.310 -14.005 -12.986 1.00 91.44 195 LEU A O 1
ATOM 1488 N N . GLY A 1 196 ? -13.094 -13.714 -13.156 1.00 90.19 196 GLY A N 1
ATOM 1489 C CA . GLY A 1 196 ? -12.770 -14.212 -11.820 1.00 90.19 196 GLY A CA 1
ATOM 1490 C C . GLY A 1 196 ? -13.421 -13.387 -10.710 1.00 90.19 196 GLY A C 1
ATOM 1491 O O . GLY A 1 196 ? -14.021 -13.959 -9.804 1.00 90.19 196 GLY A O 1
ATOM 1492 N N . LEU A 1 197 ? -13.383 -12.053 -10.809 1.00 86.12 197 LEU A N 1
ATOM 1493 C CA . LEU A 1 197 ? -14.070 -11.158 -9.871 1.00 86.12 197 LEU A CA 1
ATOM 1494 C C . LEU A 1 197 ? -15.597 -11.274 -9.977 1.00 86.12 197 LEU A C 1
ATOM 1496 O O . LEU A 1 197 ? -16.273 -11.296 -8.953 1.00 86.12 197 LEU A O 1
ATOM 1500 N N . SER A 1 198 ? -16.143 -11.404 -11.191 1.00 85.50 198 SER A N 1
ATOM 1501 C CA . SER A 1 198 ? -17.591 -11.555 -11.412 1.00 85.50 198 SER A CA 1
ATOM 1502 C C . SER A 1 198 ? -18.119 -12.882 -10.858 1.00 85.50 198 SER A C 1
ATOM 1504 O O . SER A 1 198 ? -19.110 -12.904 -10.133 1.00 85.50 198 SER A O 1
ATOM 1506 N N . VAL A 1 199 ? -17.435 -13.992 -11.153 1.00 90.06 199 VAL A N 1
ATOM 1507 C CA . VAL A 1 199 ? -17.764 -15.328 -10.635 1.00 90.06 199 VAL A CA 1
ATOM 1508 C C . VAL A 1 199 ? -17.551 -15.380 -9.126 1.00 90.06 199 VAL A C 1
ATOM 1510 O O . VAL A 1 199 ? -18.416 -15.880 -8.417 1.00 90.06 199 VAL A O 1
ATOM 1513 N N . GLY A 1 200 ? -16.448 -14.825 -8.618 1.00 86.25 200 GLY A N 1
ATOM 1514 C CA . GLY A 1 200 ? -16.181 -14.743 -7.183 1.00 86.25 200 GLY A CA 1
ATOM 1515 C C . GLY A 1 200 ? -17.269 -13.966 -6.444 1.00 86.25 200 GLY A C 1
ATOM 1516 O O . GLY A 1 200 ? -17.771 -14.441 -5.428 1.00 86.25 200 GLY A O 1
ATOM 1517 N N . TYR A 1 201 ? -17.700 -12.823 -6.986 1.00 83.06 201 TYR A N 1
ATOM 1518 C CA . TYR A 1 201 ? -18.831 -12.082 -6.436 1.00 83.06 201 TYR A CA 1
ATOM 1519 C C . TYR A 1 201 ? -20.086 -12.953 -6.402 1.00 83.06 201 TYR A C 1
ATOM 1521 O O . TYR A 1 201 ? -20.698 -13.072 -5.353 1.00 83.06 201 TYR A O 1
ATOM 1529 N N . LEU A 1 202 ? -20.451 -13.625 -7.495 1.00 81.88 202 LEU A N 1
ATOM 1530 C CA . LEU A 1 202 ? -21.653 -14.463 -7.513 1.00 81.88 202 LEU A CA 1
ATOM 1531 C C . LEU A 1 202 ? -21.573 -15.642 -6.533 1.00 81.88 202 LEU A C 1
ATOM 1533 O O . LEU A 1 202 ? -22.520 -15.857 -5.788 1.00 81.88 202 LEU A O 1
ATOM 1537 N N . VAL A 1 203 ? -20.453 -16.364 -6.473 1.00 86.00 203 VAL A N 1
ATOM 1538 C CA . VAL A 1 203 ? -20.303 -17.545 -5.604 1.00 86.00 203 VAL A CA 1
ATOM 1539 C C . VAL A 1 203 ? -20.300 -17.163 -4.123 1.00 86.00 203 VAL A C 1
ATOM 1541 O O . VAL A 1 203 ? -21.005 -17.779 -3.337 1.00 86.00 203 VAL A O 1
ATOM 1544 N N . PHE A 1 204 ? -19.543 -16.135 -3.727 1.00 81.31 204 PHE A N 1
ATOM 1545 C CA . PHE A 1 204 ? -19.395 -15.781 -2.310 1.00 81.31 204 PHE A CA 1
ATOM 1546 C C . PHE A 1 204 ? -20.469 -14.811 -1.797 1.00 81.31 204 PHE A C 1
ATOM 1548 O O . PHE A 1 204 ? -20.701 -14.741 -0.591 1.00 81.31 204 PHE A O 1
ATOM 1555 N N . ARG A 1 205 ? -21.136 -14.053 -2.678 1.00 69.88 205 ARG A N 1
ATOM 1556 C CA . ARG A 1 205 ? -22.234 -13.144 -2.302 1.00 69.88 205 ARG A CA 1
ATOM 1557 C C . ARG A 1 205 ? -23.595 -13.844 -2.305 1.00 69.88 205 ARG A C 1
ATOM 1559 O O . ARG A 1 205 ? -24.461 -13.419 -1.546 1.00 69.88 205 ARG A O 1
ATOM 1566 N N . SER A 1 206 ? -23.792 -14.884 -3.125 1.00 57.59 206 SER A N 1
ATOM 1567 C CA . SER A 1 206 ? -25.089 -15.574 -3.248 1.00 57.59 206 SER A CA 1
ATOM 1568 C C . SER A 1 206 ? -25.521 -16.311 -1.973 1.00 57.59 206 SER A C 1
ATOM 1570 O O . SER A 1 206 ? -26.710 -16.574 -1.826 1.00 57.59 206 SER A O 1
ATOM 1572 N N . ASP A 1 207 ? -24.606 -16.576 -1.036 1.00 56.38 207 ASP A N 1
ATOM 1573 C CA . ASP A 1 207 ? -24.906 -17.290 0.216 1.00 56.38 207 ASP A CA 1
ATOM 1574 C C . ASP A 1 207 ? -25.090 -16.364 1.441 1.00 56.38 207 ASP A C 1
ATOM 1576 O O . ASP A 1 207 ? -25.252 -16.842 2.563 1.00 56.38 207 ASP A O 1
ATOM 1580 N N . GLY A 1 208 ? -25.054 -15.033 1.274 1.00 56.12 208 GLY A N 1
ATOM 1581 C CA . GLY A 1 208 ? -24.883 -14.107 2.401 1.00 56.12 208 GLY A CA 1
ATOM 1582 C C . GLY A 1 208 ? -25.721 -12.832 2.356 1.00 56.12 208 GLY A C 1
ATOM 1583 O O . GLY A 1 208 ? -25.157 -11.738 2.293 1.00 56.12 208 GLY A O 1
ATOM 1584 N N . GLU A 1 209 ? -27.047 -12.935 2.482 1.00 54.59 209 GLU A N 1
ATOM 1585 C CA . GLU A 1 209 ? -27.880 -11.778 2.868 1.00 54.59 209 GLU A CA 1
ATOM 1586 C C . GLU A 1 209 ? -27.734 -11.392 4.360 1.00 54.59 209 GLU A C 1
ATOM 1588 O O . GLU A 1 209 ? -28.113 -10.286 4.737 1.00 54.59 209 GLU A O 1
ATOM 1593 N N . GLU A 1 210 ? -27.094 -12.211 5.209 1.00 47.00 210 GLU A N 1
ATOM 1594 C CA . GLU A 1 210 ? -26.941 -11.921 6.652 1.00 47.00 210 GLU A CA 1
ATOM 1595 C C . GLU A 1 210 ? -25.541 -11.474 7.120 1.00 47.00 210 GLU A C 1
ATOM 1597 O O . GLU A 1 210 ? -25.383 -11.058 8.268 1.00 47.00 210 GLU A O 1
ATOM 1602 N N . PHE A 1 211 ? -24.506 -11.468 6.273 1.00 44.28 211 PHE A N 1
ATOM 1603 C CA . PHE A 1 211 ? -23.136 -11.129 6.711 1.00 44.28 211 PHE A CA 1
ATOM 1604 C C . PHE A 1 211 ? -22.785 -9.633 6.586 1.00 44.28 211 PHE A C 1
ATOM 1606 O O . PHE A 1 211 ? -21.622 -9.248 6.518 1.00 44.28 211 PHE A O 1
ATOM 1613 N N . ASN A 1 212 ? -23.786 -8.750 6.587 1.00 43.19 212 ASN A N 1
ATOM 1614 C CA . ASN A 1 212 ? -23.605 -7.301 6.423 1.00 43.19 212 ASN A CA 1
ATOM 1615 C C . ASN A 1 212 ? -23.304 -6.563 7.749 1.00 43.19 212 ASN A C 1
ATOM 1617 O O . ASN A 1 212 ? -23.702 -5.416 7.948 1.00 43.19 212 ASN A O 1
ATOM 1621 N N . LYS A 1 213 ? -22.629 -7.230 8.699 1.00 36.62 213 LYS A N 1
ATOM 1622 C CA . LYS A 1 213 ? -22.275 -6.651 10.013 1.00 36.62 213 LYS A CA 1
ATOM 1623 C C . LYS A 1 213 ? -20.816 -6.785 10.435 1.00 36.62 213 LYS A C 1
ATOM 1625 O O . LYS A 1 213 ? -20.416 -6.106 11.376 1.00 36.62 213 LYS A O 1
ATOM 1630 N N . MET A 1 214 ? -19.987 -7.561 9.739 1.00 37.56 214 MET A N 1
ATOM 1631 C CA . MET A 1 214 ? -18.544 -7.571 10.000 1.00 37.56 214 MET A CA 1
ATOM 1632 C C . MET A 1 214 ? -17.797 -6.838 8.898 1.00 37.56 214 MET A C 1
ATOM 1634 O O . MET A 1 214 ? -17.097 -7.442 8.100 1.00 37.56 214 MET A O 1
ATOM 1638 N N . GLY A 1 215 ? -17.978 -5.515 8.889 1.00 38.00 215 GLY A N 1
ATOM 1639 C CA . GLY A 1 215 ? -16.987 -4.515 8.497 1.00 38.00 215 GLY A CA 1
ATOM 1640 C C . GLY A 1 215 ? -15.902 -4.931 7.504 1.00 38.00 215 GLY A C 1
ATOM 1641 O O . GLY A 1 215 ? -14.725 -4.677 7.770 1.00 38.00 215 GLY A O 1
ATOM 1642 N N . VAL A 1 216 ? -16.284 -5.434 6.327 1.00 40.78 216 VAL A N 1
ATOM 1643 C CA . VAL A 1 216 ? -15.565 -5.057 5.113 1.00 40.78 216 VAL A CA 1
ATOM 1644 C C . VAL A 1 216 ? -15.920 -3.592 4.937 1.00 40.78 216 VAL A C 1
ATOM 1646 O O . VAL A 1 216 ? -16.892 -3.224 4.291 1.00 40.78 216 VAL A O 1
ATOM 1649 N N . VAL A 1 217 ? -15.194 -2.745 5.668 1.00 37.03 217 VAL A N 1
ATOM 1650 C CA . VAL A 1 217 ? -15.082 -1.345 5.308 1.00 37.03 217 VAL A CA 1
ATOM 1651 C C . VAL A 1 217 ? -14.515 -1.421 3.907 1.00 37.03 217 VAL A C 1
ATOM 1653 O O . VAL A 1 217 ? -13.317 -1.672 3.756 1.00 37.03 217 VAL A O 1
ATOM 1656 N N . ASP A 1 218 ? -15.386 -1.286 2.906 1.00 38.62 218 ASP A N 1
ATOM 1657 C CA . ASP A 1 218 ? -15.008 -0.795 1.596 1.00 38.62 218 ASP A CA 1
ATOM 1658 C C . ASP A 1 218 ? -14.179 0.447 1.892 1.00 38.62 218 ASP A C 1
ATOM 1660 O O . ASP A 1 218 ? -14.688 1.515 2.228 1.00 38.62 218 ASP A O 1
ATOM 1664 N N . SER A 1 219 ? -12.870 0.244 1.954 1.00 46.38 219 SER A N 1
ATOM 1665 C CA . SER A 1 219 ? -11.898 1.304 1.970 1.00 46.38 219 SER A CA 1
ATOM 1666 C C . SER A 1 219 ? -11.699 1.535 0.488 1.00 46.38 219 SER A C 1
ATOM 1668 O O . SER A 1 219 ? -10.934 0.785 -0.126 1.00 46.38 219 SER A O 1
ATOM 1670 N N . PRO A 1 220 ? -12.415 2.502 -0.121 1.00 43.38 220 PRO A N 1
ATOM 1671 C CA . PRO A 1 220 ? -12.300 2.785 -1.549 1.00 43.38 220 PRO A CA 1
ATOM 1672 C C . PRO A 1 220 ? -10.848 3.048 -1.966 1.00 43.38 220 PRO A C 1
ATOM 1674 O O . PRO A 1 220 ? -10.525 2.983 -3.139 1.00 43.38 220 PRO A O 1
ATOM 1677 N N . CYS A 1 221 ? -9.957 3.298 -1.010 1.00 48.16 221 CYS A N 1
ATOM 1678 C CA . CYS A 1 221 ? -8.610 3.771 -1.240 1.00 48.16 221 CYS A CA 1
ATOM 1679 C C . CYS A 1 221 ? -7.534 2.665 -1.346 1.00 48.16 221 CYS A C 1
ATOM 1681 O O . CYS A 1 221 ? -6.383 2.993 -1.608 1.00 48.16 221 CYS A O 1
ATOM 1683 N N . ALA A 1 222 ? -7.846 1.368 -1.182 1.00 39.62 222 ALA A N 1
ATOM 1684 C CA . ALA A 1 222 ? -6.834 0.329 -1.447 1.00 39.62 222 ALA A CA 1
ATOM 1685 C C . ALA A 1 222 ? -6.561 0.141 -2.955 1.00 39.62 222 ALA A C 1
ATOM 1687 O O . ALA A 1 222 ? -5.509 -0.382 -3.319 1.00 39.62 222 ALA A O 1
ATOM 1688 N N . CYS A 1 223 ? -7.487 0.576 -3.821 1.00 39.34 223 CYS A N 1
ATOM 1689 C CA . CYS A 1 223 ? -7.369 0.490 -5.282 1.00 39.34 223 CYS A CA 1
ATOM 1690 C C . CYS A 1 223 ? -7.968 1.698 -6.043 1.00 39.34 223 CYS A C 1
ATOM 1692 O O . CYS A 1 223 ? -8.251 1.560 -7.233 1.00 39.34 223 CYS A O 1
ATOM 1694 N N . ALA A 1 224 ? -8.148 2.863 -5.406 1.00 34.72 224 ALA A N 1
ATOM 1695 C CA . ALA A 1 224 ? -8.498 4.114 -6.096 1.00 34.72 224 ALA A CA 1
ATOM 1696 C C . ALA A 1 224 ? -7.439 5.192 -5.860 1.00 34.72 224 ALA A C 1
ATOM 1698 O O . ALA A 1 224 ? -7.137 5.467 -4.674 1.00 34.72 224 ALA A O 1
#

Radius of gyration: 22.65 Å; chains: 1; bounding box: 52×57×61 Å

Sequence (224 aa):
MMHMTFYWSREVNLLFSSWSTKSWPSYALSLLACFLASAMYQYMENRRITLKLVATGAVKPGQAPMEESLLGGKEGVVMKKWWSIAKIAGAVMFGVNSGLGYLLMLAVMSFNGGVFLAVVLGLSVGYLVFRSDGEEFNKMGESLLGGKEGVVMKKWWSIAKIAGAVMFGVNSGLGYLLMLAVMSFNGGVFLAVVLGLSVGYLVFRSDGEEFNKMGVVDSPCACA